Protein AF-A0A2A2JZB9-F1 (afdb_monomer_lite)

Organism: NCBI:txid2018661

Structure (mmCIF, N/CA/C/O backbone):
data_AF-A0A2A2JZB9-F1
#
_entry.id   AF-A0A2A2JZB9-F1
#
loop_
_atom_site.group_PDB
_atom_site.id
_atom_site.type_symbol
_atom_site.label_atom_id
_atom_site.label_alt_id
_atom_site.label_comp_id
_atom_site.label_asym_id
_atom_site.label_entity_id
_atom_site.label_seq_id
_atom_site.pdbx_PDB_ins_code
_atom_site.Cartn_x
_atom_site.Cartn_y
_atom_site.Cartn_z
_atom_site.occupancy
_atom_site.B_iso_or_equiv
_atom_site.auth_seq_id
_atom_site.auth_comp_id
_atom_site.auth_asym_id
_atom_site.auth_atom_id
_atom_site.pdbx_PDB_model_num
ATOM 1 N N . MET A 1 1 ? 10.012 -39.476 27.360 1.00 39.47 1 MET A N 1
ATOM 2 C CA . MET A 1 1 ? 9.800 -38.204 26.651 1.00 39.47 1 MET A CA 1
ATOM 3 C C . MET A 1 1 ? 10.789 -37.244 27.255 1.00 39.47 1 MET A C 1
ATOM 5 O O . MET A 1 1 ? 10.666 -36.964 28.441 1.00 39.47 1 MET A O 1
ATOM 9 N N . ASP A 1 2 ? 11.822 -36.880 26.501 1.00 41.00 2 ASP A N 1
ATOM 10 C CA . ASP A 1 2 ? 12.698 -35.785 26.913 1.00 41.00 2 ASP A CA 1
ATOM 11 C C . ASP A 1 2 ? 11.865 -34.501 27.029 1.00 41.00 2 ASP A C 1
ATOM 13 O O . ASP A 1 2 ? 10.917 -34.332 26.254 1.00 41.00 2 ASP A O 1
ATOM 17 N N . PRO A 1 3 ? 12.160 -33.625 28.003 1.00 42.62 3 PRO A N 1
ATOM 18 C CA . PRO A 1 3 ? 11.494 -32.336 28.102 1.00 42.62 3 PRO A CA 1
ATOM 19 C C . PRO A 1 3 ? 11.719 -31.564 26.799 1.00 42.62 3 PRO A C 1
ATOM 21 O O . PRO A 1 3 ? 12.846 -31.495 26.311 1.00 42.62 3 PRO A O 1
ATOM 24 N N . GLU A 1 4 ? 10.641 -31.016 26.233 1.00 49.38 4 GLU A N 1
ATOM 25 C CA . GLU A 1 4 ? 10.678 -30.175 25.036 1.00 49.38 4 GLU A CA 1
ATOM 26 C C . GLU A 1 4 ? 11.753 -29.096 25.206 1.00 49.38 4 GLU A C 1
ATOM 28 O O . GLU A 1 4 ? 11.645 -28.196 26.041 1.00 49.38 4 GLU A O 1
ATOM 33 N N . THR A 1 5 ? 12.845 -29.223 24.456 1.00 45.53 5 THR A N 1
ATOM 34 C CA . THR A 1 5 ? 13.972 -28.302 24.530 1.00 45.53 5 THR A CA 1
ATOM 35 C C . THR A 1 5 ? 13.546 -26.973 23.916 1.00 45.53 5 THR A C 1
ATOM 37 O O . THR A 1 5 ? 13.514 -26.813 22.697 1.00 45.53 5 THR A O 1
ATOM 40 N N . VAL A 1 6 ? 13.199 -26.000 24.757 1.00 44.56 6 VAL A N 1
ATOM 41 C CA . VAL A 1 6 ? 12.887 -24.638 24.310 1.00 44.56 6 VAL A CA 1
ATOM 42 C C . VAL A 1 6 ? 14.199 -23.927 23.983 1.00 44.56 6 VAL A C 1
ATOM 44 O O . VAL A 1 6 ? 14.944 -23.521 24.873 1.00 44.56 6 VAL A O 1
ATOM 47 N N . ASN A 1 7 ? 14.497 -23.794 22.692 1.00 45.84 7 ASN A N 1
ATOM 48 C CA . ASN A 1 7 ? 15.695 -23.115 22.207 1.00 45.84 7 ASN A CA 1
ATOM 49 C C . ASN A 1 7 ? 15.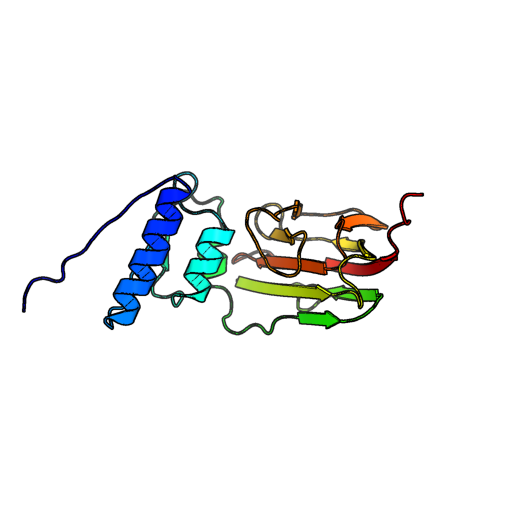355 -21.646 21.909 1.00 45.84 7 ASN A C 1
ATOM 51 O O . ASN A 1 7 ? 14.676 -21.348 20.928 1.00 45.84 7 ASN A O 1
ATOM 55 N N . MET A 1 8 ? 15.786 -20.728 22.776 1.00 42.00 8 MET A N 1
ATOM 56 C CA . MET A 1 8 ? 15.546 -19.291 22.609 1.00 42.00 8 MET A CA 1
ATOM 57 C C . MET A 1 8 ? 16.756 -18.627 21.949 1.00 42.00 8 MET A C 1
ATOM 59 O O . MET A 1 8 ? 17.847 -18.620 22.514 1.00 42.00 8 MET A O 1
ATOM 63 N N . GLN A 1 9 ? 16.558 -18.038 20.770 1.00 52.09 9 GLN A N 1
ATOM 64 C CA . GLN A 1 9 ? 17.542 -17.173 20.118 1.00 52.09 9 GLN A CA 1
ATOM 65 C C . GLN A 1 9 ? 16.983 -15.751 20.049 1.00 52.09 9 GLN A C 1
ATOM 67 O O . GLN A 1 9 ? 15.883 -15.545 19.542 1.00 52.09 9 GLN A O 1
ATOM 72 N N . SER A 1 10 ? 17.733 -14.767 20.545 1.00 48.38 10 SER A N 1
ATOM 73 C CA . SER A 1 10 ? 17.433 -13.344 20.359 1.00 48.38 10 SER A CA 1
ATOM 74 C C . SER A 1 10 ?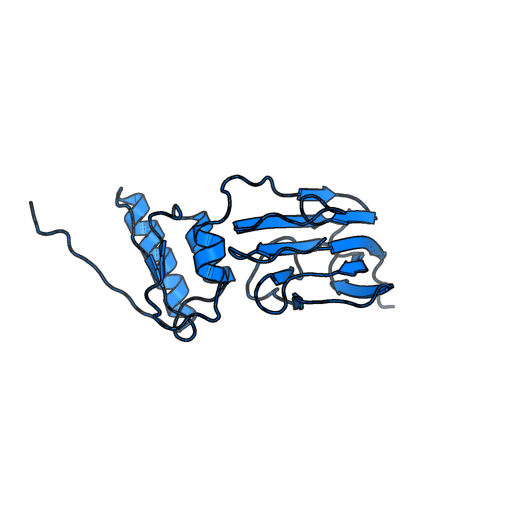 18.522 -12.701 19.510 1.00 48.38 10 SER A C 1
ATOM 76 O O . SER A 1 10 ? 19.696 -13.067 19.593 1.00 48.38 10 SER A O 1
ATOM 78 N N . THR A 1 11 ? 18.146 -11.761 18.645 1.00 54.84 11 THR A N 1
ATOM 79 C CA . THR A 1 11 ? 19.121 -11.049 17.822 1.00 54.84 11 THR A CA 1
ATOM 80 C C . THR A 1 11 ? 18.575 -9.746 17.262 1.00 54.84 11 THR A C 1
ATOM 82 O O . THR A 1 11 ? 17.392 -9.630 16.959 1.00 54.84 11 THR A O 1
ATOM 85 N N . THR A 1 12 ? 19.470 -8.774 17.118 1.00 47.78 12 THR A N 1
ATOM 86 C CA . THR A 1 12 ? 19.206 -7.417 16.623 1.00 47.78 12 THR A CA 1
ATOM 87 C C . THR A 1 12 ? 19.997 -7.103 15.348 1.00 47.78 12 THR A C 1
ATOM 89 O O . THR A 1 12 ? 20.118 -5.948 14.953 1.00 47.78 12 THR A O 1
ATOM 92 N N . THR A 1 13 ? 20.585 -8.121 14.703 1.00 55.25 13 THR A N 1
ATOM 93 C CA . THR A 1 13 ? 21.480 -7.959 13.540 1.00 55.25 13 THR A CA 1
ATOM 94 C C . THR A 1 13 ? 20.945 -8.685 12.304 1.00 55.25 13 THR A C 1
ATOM 96 O O . THR A 1 13 ? 20.264 -9.701 12.431 1.00 55.25 13 THR A O 1
ATOM 99 N N . VAL A 1 14 ? 21.309 -8.222 11.098 1.00 51.94 14 VAL A N 1
ATOM 100 C CA . VAL A 1 14 ? 20.956 -8.870 9.811 1.00 51.94 14 VAL A CA 1
ATOM 101 C C . VAL A 1 14 ? 21.377 -10.348 9.782 1.00 51.94 14 VAL A C 1
ATOM 103 O O . VAL A 1 14 ? 20.601 -11.213 9.383 1.00 51.94 14 VAL A O 1
ATOM 106 N N . ASN A 1 15 ? 22.576 -10.659 10.289 1.00 57.56 15 ASN A N 1
ATOM 107 C CA . ASN A 1 15 ? 23.058 -12.041 10.423 1.00 57.56 15 ASN A CA 1
ATOM 108 C C . ASN A 1 15 ? 22.178 -12.868 11.367 1.00 57.56 15 ASN A C 1
ATOM 110 O O . ASN A 1 15 ? 21.943 -14.052 11.144 1.00 57.56 15 ASN A O 1
ATOM 114 N N . GLY A 1 16 ? 21.658 -12.231 12.407 1.00 60.75 16 GLY A N 1
ATOM 115 C CA . GLY A 1 16 ? 20.718 -12.833 13.325 1.00 60.75 16 GLY A CA 1
ATOM 116 C C . GLY A 1 16 ? 19.375 -13.195 12.716 1.00 60.75 16 GLY A C 1
ATOM 117 O O . GLY A 1 16 ? 18.891 -14.299 12.947 1.00 60.75 16 GLY A O 1
ATOM 118 N N . TYR A 1 17 ? 18.786 -12.295 11.931 1.00 63.03 17 TYR A N 1
ATOM 119 C CA . TYR A 1 17 ? 17.535 -12.577 11.231 1.00 63.03 17 TYR A CA 1
ATOM 120 C C . TYR A 1 17 ? 17.673 -13.790 10.300 1.00 63.03 17 TYR A C 1
ATOM 122 O O . TYR A 1 17 ? 16.854 -14.706 10.356 1.00 63.03 17 TYR A O 1
ATOM 130 N N . ASN A 1 18 ? 18.749 -13.846 9.509 1.00 62.84 18 ASN A N 1
ATOM 131 C CA . ASN A 1 18 ? 19.006 -14.979 8.617 1.00 62.84 18 ASN A CA 1
ATOM 132 C C . ASN A 1 18 ? 19.180 -16.295 9.395 1.00 62.84 18 ASN A C 1
ATOM 134 O O . ASN A 1 18 ? 18.655 -17.331 8.988 1.00 62.84 18 ASN A O 1
ATOM 138 N N . ASN A 1 19 ? 19.857 -16.260 10.546 1.00 66.75 19 ASN A N 1
ATOM 139 C CA . ASN A 1 19 ? 19.994 -17.424 11.425 1.00 66.75 19 ASN A CA 1
ATOM 140 C C . ASN A 1 19 ? 18.652 -17.866 12.029 1.00 66.75 19 ASN A C 1
ATOM 142 O O . ASN A 1 19 ? 18.380 -19.067 12.094 1.00 66.75 19 ASN A O 1
ATOM 146 N N . LEU A 1 20 ? 17.796 -16.916 12.420 1.00 70.38 20 LEU A N 1
ATOM 147 C CA . LEU A 1 20 ? 16.448 -17.196 12.914 1.00 70.38 20 LEU A CA 1
ATOM 148 C C . LEU A 1 20 ? 15.588 -17.841 11.821 1.00 70.38 20 LEU A C 1
ATOM 150 O O . LEU A 1 20 ? 14.989 -18.887 12.058 1.00 70.38 20 LEU A O 1
ATOM 154 N N . LEU A 1 21 ? 15.561 -17.264 10.617 1.00 69.38 21 LEU A N 1
ATOM 155 C CA . LEU A 1 21 ? 14.782 -17.791 9.497 1.00 69.38 21 LEU A CA 1
ATOM 156 C C . LEU A 1 21 ? 15.246 -19.199 9.093 1.00 69.38 21 LEU A C 1
ATOM 158 O O . LEU A 1 21 ? 14.422 -20.094 8.904 1.00 69.38 21 LEU A O 1
ATOM 162 N N . ASN A 1 22 ? 16.560 -19.427 9.032 1.00 69.25 22 ASN A N 1
ATOM 163 C CA . ASN A 1 22 ? 17.122 -20.752 8.772 1.00 69.25 22 ASN A CA 1
ATOM 164 C C . ASN A 1 22 ? 16.732 -21.762 9.861 1.00 69.25 22 ASN A C 1
ATOM 166 O O . ASN A 1 22 ? 16.342 -22.883 9.539 1.00 69.25 22 ASN A O 1
ATOM 170 N N . SER A 1 23 ? 16.766 -21.354 11.133 1.00 71.12 23 SER A N 1
ATOM 171 C CA . SER A 1 23 ? 16.359 -22.202 12.261 1.00 71.12 23 SER A CA 1
ATOM 172 C C . SER A 1 23 ? 14.868 -22.549 12.207 1.00 71.12 23 SER A C 1
ATOM 174 O O . SER A 1 23 ? 14.504 -23.709 12.383 1.00 71.12 23 SER A O 1
ATOM 176 N N . ILE A 1 24 ? 14.004 -21.576 11.891 1.00 72.75 24 ILE A N 1
ATOM 177 C CA . ILE A 1 24 ? 12.564 -21.795 11.677 1.00 72.75 24 ILE A CA 1
ATOM 178 C C . ILE A 1 24 ? 12.352 -22.838 10.574 1.00 72.75 24 ILE A C 1
ATOM 180 O O . ILE A 1 24 ? 11.628 -23.812 10.775 1.00 72.75 24 ILE A O 1
ATOM 184 N N . ASN A 1 25 ? 13.014 -22.671 9.428 1.00 76.00 25 ASN A N 1
ATOM 185 C CA . ASN A 1 25 ? 12.876 -23.583 8.294 1.00 76.00 25 ASN A CA 1
ATOM 186 C C . ASN A 1 25 ? 13.379 -24.999 8.612 1.00 76.00 25 ASN A C 1
ATOM 188 O O . ASN A 1 25 ? 12.727 -25.978 8.247 1.00 76.00 25 ASN A O 1
ATOM 192 N N . GLN A 1 26 ? 14.497 -25.123 9.330 1.00 75.50 26 GLN A N 1
ATOM 193 C CA . GLN A 1 26 ? 15.050 -26.414 9.739 1.00 75.50 26 GLN A CA 1
ATOM 194 C C . GLN A 1 26 ? 14.158 -27.137 10.759 1.00 75.50 26 GLN A C 1
ATOM 196 O O . GLN A 1 26 ? 13.960 -28.344 10.662 1.00 75.50 26 GLN A O 1
ATOM 201 N N . LEU A 1 27 ? 13.583 -26.416 11.722 1.00 74.62 27 LEU A N 1
ATOM 202 C CA . LEU A 1 27 ? 12.649 -27.000 12.686 1.00 74.62 27 LEU A CA 1
ATOM 203 C C . LEU A 1 27 ? 11.369 -27.486 11.994 1.00 74.62 27 LEU A C 1
ATOM 205 O O . LEU A 1 27 ? 10.901 -28.593 12.261 1.00 74.62 27 LEU A O 1
ATOM 209 N N . ARG A 1 28 ? 10.842 -26.708 11.042 1.00 79.50 28 ARG A N 1
ATOM 210 C CA . ARG A 1 28 ? 9.675 -27.113 10.246 1.00 79.50 28 ARG A CA 1
ATOM 211 C C . ARG A 1 28 ? 9.943 -28.347 9.393 1.00 79.50 28 ARG A C 1
ATOM 213 O O . ARG A 1 28 ? 9.076 -29.213 9.312 1.00 79.50 28 ARG A O 1
ATOM 220 N N . SER A 1 29 ? 11.124 -28.458 8.781 1.00 77.25 29 SER A N 1
ATOM 221 C CA . SER A 1 29 ? 11.475 -29.640 7.979 1.00 77.25 29 SER A CA 1
ATOM 222 C C . SER A 1 29 ? 11.585 -30.919 8.817 1.00 77.25 29 SER A C 1
ATOM 224 O O . SER A 1 29 ? 11.459 -32.015 8.276 1.00 77.25 29 SER A O 1
ATOM 226 N N . GLN A 1 30 ? 11.743 -30.785 10.136 1.00 79.44 30 GLN A N 1
ATOM 227 C CA . GLN A 1 30 ? 11.722 -31.886 11.100 1.00 79.44 30 GLN A CA 1
ATOM 228 C C . GLN A 1 30 ? 10.349 -32.110 11.761 1.00 79.44 30 GLN A C 1
ATOM 230 O O . GLN A 1 30 ? 10.228 -32.954 12.644 1.00 79.44 30 GLN A O 1
ATOM 235 N N . GLY A 1 31 ? 9.305 -31.393 11.333 1.00 76.81 31 GLY A N 1
ATOM 236 C CA . GLY A 1 31 ? 7.936 -31.568 11.828 1.00 76.81 31 GLY A CA 1
ATOM 237 C C . GLY A 1 31 ? 7.595 -30.780 13.096 1.00 76.81 31 GLY A C 1
ATOM 238 O O . GLY A 1 31 ? 6.499 -30.944 13.628 1.00 76.81 31 GLY A O 1
ATOM 239 N N . PHE A 1 32 ? 8.487 -29.908 13.573 1.00 75.69 32 PHE A N 1
ATOM 240 C CA . PHE A 1 32 ? 8.180 -29.003 14.680 1.00 75.69 32 PHE A CA 1
ATOM 241 C C . PHE A 1 32 ? 7.357 -27.800 14.205 1.00 75.69 32 PHE A C 1
ATOM 243 O O . PHE A 1 32 ? 7.423 -27.396 13.042 1.00 75.69 32 PHE A O 1
ATOM 250 N N . ILE A 1 33 ? 6.611 -27.193 15.133 1.00 75.44 33 ILE A N 1
ATOM 251 C CA . ILE A 1 33 ? 5.870 -25.944 14.919 1.00 75.44 33 ILE A CA 1
ATOM 252 C C . ILE A 1 33 ? 6.585 -24.834 15.708 1.00 75.44 33 ILE A C 1
ATOM 254 O O . ILE A 1 33 ? 6.393 -24.739 16.921 1.00 75.44 33 ILE A O 1
ATOM 258 N N . PRO A 1 34 ? 7.439 -24.015 15.066 1.00 73.25 34 PRO A N 1
ATOM 259 C CA . PRO A 1 34 ? 8.208 -22.990 15.767 1.00 73.25 34 PRO A CA 1
ATOM 260 C C . PRO A 1 34 ? 7.310 -21.886 16.326 1.00 73.25 34 PRO A C 1
ATOM 262 O O . PRO A 1 34 ? 6.423 -21.410 15.624 1.00 73.25 34 PRO A O 1
ATOM 265 N N . LEU A 1 35 ? 7.584 -21.451 17.556 1.00 69.25 35 LEU A N 1
ATOM 266 C CA . LEU A 1 35 ? 6.987 -20.273 18.184 1.00 69.25 35 LEU A CA 1
ATOM 267 C C . LEU A 1 35 ? 7.963 -19.096 18.073 1.00 69.25 35 LEU A C 1
ATOM 269 O O . LEU A 1 35 ? 9.091 -19.192 18.555 1.00 69.25 35 LEU A O 1
ATOM 273 N N . VAL A 1 36 ? 7.539 -17.985 17.473 1.00 72.44 36 VAL A N 1
ATOM 274 C CA . VAL A 1 36 ? 8.341 -16.758 17.383 1.00 72.44 36 VAL A CA 1
ATOM 275 C C . VAL A 1 36 ? 7.770 -15.705 18.319 1.00 72.44 36 VAL A C 1
ATOM 277 O O . VAL A 1 36 ? 6.603 -15.335 18.217 1.00 72.44 36 VAL A O 1
ATOM 280 N N . ILE A 1 37 ? 8.612 -15.197 19.214 1.00 65.88 37 ILE A N 1
ATOM 281 C CA . ILE A 1 37 ? 8.290 -14.071 20.088 1.00 65.88 37 ILE A CA 1
ATOM 282 C C . ILE A 1 37 ? 9.166 -12.896 19.664 1.00 65.88 37 ILE A C 1
ATOM 284 O O . ILE A 1 37 ? 10.391 -13.001 19.683 1.00 65.88 37 ILE A O 1
ATOM 288 N N . ALA A 1 38 ? 8.543 -11.792 19.263 1.00 66.75 38 ALA A N 1
ATOM 289 C CA . ALA A 1 38 ? 9.234 -10.594 18.801 1.00 66.75 38 ALA A CA 1
ATOM 290 C C . ALA A 1 38 ? 8.872 -9.387 19.675 1.00 66.75 38 ALA A C 1
ATOM 292 O O . ALA A 1 38 ? 7.767 -9.304 20.207 1.00 66.75 38 ALA A O 1
ATOM 293 N N . CYS A 1 39 ? 9.798 -8.437 19.819 1.00 59.31 39 CYS A N 1
ATOM 294 C CA . CYS A 1 39 ? 9.521 -7.150 20.454 1.00 59.31 39 CYS A CA 1
ATOM 295 C C . CYS A 1 39 ? 10.220 -6.016 19.689 1.00 59.31 39 CYS A C 1
ATOM 297 O O . CYS A 1 39 ? 11.386 -6.149 19.333 1.00 59.31 39 CYS A O 1
ATOM 299 N N . TYR A 1 40 ? 9.515 -4.917 19.414 1.00 54.00 40 TYR A N 1
ATOM 300 C CA . TYR A 1 40 ? 10.048 -3.687 18.808 1.00 54.00 40 TYR A CA 1
ATOM 301 C C . TYR A 1 40 ? 10.353 -2.654 19.914 1.00 54.00 40 TYR A C 1
ATOM 303 O O . TYR A 1 40 ? 9.655 -2.664 20.928 1.00 54.00 40 TYR A O 1
ATOM 311 N N . PRO A 1 41 ? 11.340 -1.737 19.777 1.00 48.28 41 PRO A N 1
ATOM 312 C CA . PRO A 1 41 ? 12.256 -1.492 18.648 1.00 48.28 41 PRO A CA 1
ATOM 313 C C . PRO A 1 41 ? 13.515 -2.362 18.633 1.00 48.28 41 PRO A C 1
ATOM 315 O O . PRO A 1 41 ? 14.357 -2.213 17.755 1.00 48.28 41 PRO A O 1
ATOM 318 N N . THR A 1 42 ? 13.680 -3.257 19.601 1.00 53.69 42 THR A N 1
ATOM 319 C CA . THR A 1 42 ? 14.913 -4.033 19.787 1.00 53.69 42 THR A CA 1
ATOM 320 C C . THR A 1 42 ? 14.886 -5.404 19.102 1.00 53.69 42 THR A C 1
ATOM 322 O O . THR A 1 42 ? 15.667 -6.273 19.474 1.00 53.69 42 THR A O 1
ATOM 325 N N . GLY A 1 43 ? 14.008 -5.620 18.119 1.00 63.72 43 GLY A N 1
ATOM 326 C CA . GLY A 1 43 ? 13.785 -6.920 17.473 1.00 63.72 43 GLY A CA 1
ATOM 327 C C . GLY A 1 43 ? 13.613 -6.834 15.956 1.00 63.72 43 GLY A C 1
ATOM 328 O O . GLY A 1 43 ? 14.319 -6.086 15.289 1.00 63.72 43 GLY A O 1
ATOM 329 N N . LEU A 1 44 ? 12.713 -7.654 15.408 1.00 62.72 44 LEU A N 1
ATOM 330 C CA . LEU A 1 44 ? 12.531 -7.857 13.964 1.00 62.72 44 LEU A CA 1
ATOM 331 C C . LEU A 1 44 ? 11.862 -6.651 13.280 1.00 62.72 44 LEU A C 1
ATOM 333 O O . LEU A 1 44 ? 10.935 -6.064 13.838 1.00 62.72 44 LEU A O 1
ATOM 337 N N . THR A 1 45 ? 12.302 -6.314 12.063 1.00 61.59 45 THR A N 1
ATOM 338 C CA . THR A 1 45 ? 11.681 -5.268 11.223 1.00 61.59 45 THR A CA 1
ATOM 339 C C . THR A 1 45 ? 10.328 -5.716 10.650 1.00 61.59 45 THR A C 1
ATOM 341 O O . THR A 1 45 ? 9.999 -6.907 10.633 1.00 61.59 45 THR A O 1
ATOM 344 N N . ASP A 1 46 ? 9.546 -4.775 10.108 1.00 56.72 46 ASP A N 1
ATOM 345 C CA . ASP A 1 46 ? 8.232 -5.047 9.505 1.00 56.72 46 ASP A CA 1
ATOM 346 C C . ASP A 1 46 ? 8.284 -6.073 8.360 1.00 56.72 46 ASP A C 1
ATOM 348 O O . ASP A 1 46 ? 7.381 -6.899 8.197 1.00 56.72 46 ASP A O 1
ATOM 352 N N . VAL A 1 47 ? 9.322 -6.051 7.526 1.00 56.53 47 VAL A N 1
ATOM 353 C CA . VAL A 1 47 ? 9.473 -7.004 6.412 1.00 56.53 47 VAL A CA 1
ATOM 354 C C . VAL A 1 47 ? 9.999 -8.343 6.916 1.00 56.53 47 VAL A C 1
ATOM 356 O O . VAL A 1 47 ? 9.464 -9.376 6.517 1.00 56.53 47 VAL A O 1
ATOM 359 N N . GLN A 1 48 ? 10.946 -8.346 7.860 1.00 66.88 48 GLN A N 1
ATOM 360 C CA . GLN A 1 48 ? 11.420 -9.566 8.520 1.00 66.88 48 GLN A CA 1
ATOM 361 C C . GLN A 1 48 ? 10.265 -10.335 9.164 1.00 66.88 48 GLN A C 1
ATOM 363 O O . GLN A 1 48 ? 10.132 -11.547 8.974 1.00 66.88 48 GLN A O 1
ATOM 368 N N . MET A 1 49 ? 9.367 -9.620 9.844 1.00 66.25 49 MET A N 1
ATOM 369 C CA . MET A 1 49 ? 8.123 -10.192 10.349 1.00 66.25 49 MET A CA 1
ATOM 370 C C . MET A 1 49 ? 7.171 -10.625 9.234 1.00 66.25 49 MET A C 1
ATOM 372 O O . MET A 1 49 ? 6.390 -11.547 9.427 1.00 66.25 49 MET A O 1
ATOM 376 N N . GLY A 1 50 ? 7.232 -10.013 8.052 1.00 58.69 50 GLY A N 1
ATOM 377 C CA . GLY A 1 50 ? 6.435 -10.415 6.884 1.00 58.69 50 GLY A CA 1
ATOM 378 C C . GLY A 1 50 ? 6.844 -11.763 6.346 1.00 58.69 50 GLY A C 1
ATOM 379 O O . GLY A 1 50 ? 5.999 -12.635 6.184 1.00 58.69 50 GLY A O 1
ATOM 380 N N . HIS A 1 51 ? 8.142 -11.969 6.168 1.00 63.19 51 HIS A N 1
ATOM 381 C CA . HIS A 1 51 ? 8.681 -13.264 5.769 1.00 63.19 51 HIS A CA 1
ATOM 382 C C . HIS A 1 51 ? 8.393 -14.355 6.809 1.00 63.19 51 HIS A C 1
ATOM 384 O O . HIS A 1 51 ? 8.049 -15.482 6.451 1.00 63.19 51 HIS A O 1
ATOM 390 N N . ILE A 1 52 ? 8.468 -14.027 8.104 1.00 66.75 52 ILE A N 1
ATOM 391 C CA . ILE A 1 52 ? 8.110 -14.975 9.167 1.00 66.75 52 ILE A CA 1
ATOM 392 C C . ILE A 1 52 ? 6.621 -15.325 9.103 1.00 66.75 52 ILE A C 1
ATOM 394 O O . ILE A 1 52 ? 6.293 -16.503 9.161 1.00 66.75 52 ILE A O 1
ATOM 398 N N . MET A 1 53 ? 5.731 -14.352 8.899 1.00 62.16 53 MET A N 1
ATOM 399 C CA . MET A 1 53 ? 4.280 -14.578 8.784 1.00 62.16 53 MET A CA 1
ATOM 400 C C . MET A 1 53 ? 3.858 -15.267 7.471 1.00 62.16 53 MET A C 1
ATOM 402 O O . MET A 1 53 ? 2.790 -15.863 7.411 1.00 62.16 53 MET A O 1
ATOM 406 N N . GLN A 1 54 ? 4.686 -15.238 6.421 1.00 61.88 54 GLN A N 1
ATOM 407 C CA . GLN A 1 54 ? 4.508 -16.092 5.234 1.00 61.88 54 GLN A CA 1
ATOM 408 C C . GLN A 1 54 ? 4.901 -17.552 5.508 1.00 61.88 54 GLN A C 1
ATOM 410 O O . GLN A 1 54 ? 4.448 -18.472 4.827 1.00 61.88 54 GLN A O 1
ATOM 415 N N . THR A 1 55 ? 5.764 -17.769 6.501 1.00 62.25 55 THR A N 1
ATOM 416 C CA . THR A 1 55 ? 6.330 -19.080 6.832 1.00 62.25 55 THR A CA 1
ATOM 417 C C . THR A 1 55 ? 5.559 -19.763 7.962 1.00 62.25 55 THR A C 1
ATOM 419 O O . THR A 1 55 ? 5.369 -20.978 7.940 1.00 62.25 55 THR A O 1
ATOM 422 N N . LEU A 1 56 ? 5.113 -18.999 8.955 1.00 65.12 56 LEU A N 1
ATOM 423 C CA . LEU A 1 56 ? 4.416 -19.465 10.145 1.00 65.12 56 LEU A CA 1
ATOM 424 C C . LEU A 1 56 ? 2.993 -18.927 10.169 1.00 65.12 56 LEU A C 1
ATOM 426 O O . LEU A 1 56 ? 2.730 -17.794 9.778 1.00 65.12 56 LEU A O 1
ATOM 430 N N . THR A 1 57 ? 2.075 -19.730 10.695 1.00 65.25 57 THR A N 1
ATOM 431 C CA . THR A 1 57 ? 0.733 -19.250 11.004 1.00 65.25 57 THR A CA 1
ATOM 432 C C . THR A 1 57 ? 0.788 -18.234 12.136 1.00 65.25 57 THR A C 1
ATOM 434 O O . THR A 1 57 ? 1.560 -18.369 13.083 1.00 65.25 57 THR A O 1
ATOM 437 N N . GLN A 1 58 ? -0.097 -17.246 12.068 1.00 58.50 58 GLN A N 1
ATOM 438 C CA . GLN A 1 58 ? -0.277 -16.205 13.075 1.00 58.50 58 GLN A CA 1
ATOM 439 C C . GLN A 1 58 ? -0.302 -16.721 14.525 1.00 58.50 58 GLN A C 1
ATOM 441 O O . GLN A 1 58 ? 0.254 -16.086 15.414 1.00 58.50 58 GLN A O 1
ATOM 446 N N . SER A 1 59 ? -0.936 -17.872 14.775 1.00 63.12 59 SER A N 1
ATOM 447 C CA . SER A 1 59 ? -1.027 -18.501 16.103 1.00 63.12 59 SER A CA 1
ATOM 448 C C . SER A 1 59 ? 0.324 -18.884 16.707 1.00 63.12 59 SER A C 1
ATOM 450 O O . SER A 1 59 ? 0.382 -19.300 17.859 1.00 63.12 59 SER A O 1
ATOM 452 N N . ASN A 1 60 ? 1.394 -18.797 15.923 1.00 67.06 60 ASN A N 1
ATOM 453 C CA . ASN A 1 60 ? 2.751 -19.152 16.298 1.00 67.06 60 ASN A CA 1
ATOM 454 C C . ASN A 1 60 ? 3.681 -17.936 16.340 1.00 67.06 60 ASN A C 1
ATOM 456 O O . ASN A 1 60 ? 4.894 -18.101 16.448 1.00 67.06 60 ASN A O 1
ATOM 460 N N . VAL A 1 61 ? 3.123 -16.725 16.283 1.00 67.12 61 VAL A N 1
ATOM 461 C CA . VAL A 1 61 ? 3.863 -15.467 16.362 1.00 67.12 61 VAL A CA 1
ATOM 462 C C . VAL A 1 61 ? 3.229 -14.576 17.430 1.00 67.12 61 VAL A C 1
ATOM 464 O O . VAL A 1 61 ? 2.035 -14.298 17.379 1.00 67.12 61 VAL A O 1
ATOM 467 N N . PHE A 1 62 ? 4.022 -14.123 18.402 1.00 64.44 62 PHE A N 1
ATOM 468 C CA . PHE A 1 62 ? 3.552 -13.335 19.546 1.00 64.44 62 PHE A CA 1
ATOM 469 C C . PHE A 1 62 ? 4.414 -12.090 19.778 1.00 64.44 62 PHE A C 1
ATOM 471 O O . PHE A 1 62 ? 5.616 -12.088 19.510 1.00 64.44 62 PHE A O 1
ATOM 478 N N . SER A 1 63 ? 3.789 -11.046 20.329 1.00 61.97 63 SER A N 1
ATOM 479 C CA . SER A 1 63 ? 4.464 -9.852 20.852 1.00 61.97 63 SER A CA 1
ATOM 480 C C . SER A 1 63 ? 4.462 -9.872 22.379 1.00 61.97 63 SER A C 1
ATOM 482 O O . SER A 1 63 ? 3.440 -10.213 22.975 1.00 61.97 63 SER A O 1
ATOM 484 N N . THR A 1 64 ? 5.572 -9.493 23.019 1.00 59.16 64 THR A N 1
ATOM 485 C CA . THR A 1 64 ? 5.672 -9.377 24.492 1.00 59.16 64 THR A CA 1
ATOM 486 C C . THR A 1 64 ? 5.923 -7.951 24.990 1.00 59.16 64 THR A C 1
ATOM 488 O O . THR A 1 64 ? 6.260 -7.778 26.161 1.00 59.16 64 THR A O 1
ATOM 491 N N . CYS A 1 65 ? 5.805 -6.917 24.150 1.00 57.47 65 CYS A N 1
ATOM 492 C CA . CYS A 1 65 ? 6.064 -5.540 24.586 1.00 57.47 65 CYS A CA 1
ATOM 493 C C . CYS A 1 65 ? 4.853 -4.955 25.362 1.00 57.47 65 CYS A C 1
ATOM 495 O O . CYS A 1 65 ? 3.740 -4.982 24.843 1.00 57.47 65 CYS A O 1
ATOM 497 N N . PRO A 1 66 ? 5.037 -4.406 26.583 1.00 44.47 66 PRO A N 1
ATOM 498 C CA . PRO A 1 66 ? 3.939 -3.911 27.428 1.00 44.47 66 PRO A CA 1
ATOM 499 C C . PRO A 1 66 ? 3.513 -2.450 27.175 1.00 44.47 66 PRO A C 1
ATOM 501 O O . PRO A 1 66 ? 2.556 -1.985 27.790 1.00 44.47 66 PRO A O 1
ATOM 504 N N . SER A 1 67 ? 4.195 -1.713 26.293 1.00 49.91 67 SER A N 1
ATOM 505 C CA . SER A 1 67 ? 3.860 -0.331 25.923 1.00 49.91 67 SER A CA 1
ATOM 506 C C . SER A 1 67 ? 3.815 -0.195 24.402 1.00 49.91 67 SER A C 1
ATOM 508 O O . SER A 1 67 ? 4.832 0.109 23.779 1.00 49.91 67 SER A O 1
ATOM 510 N N . ASP A 1 68 ? 2.659 -0.446 23.800 1.00 44.66 68 ASP A N 1
ATOM 511 C CA . ASP A 1 68 ? 2.477 -0.315 22.354 1.00 44.66 68 ASP A CA 1
ATOM 512 C C . ASP A 1 68 ? 1.863 1.049 22.009 1.00 44.66 68 ASP A C 1
ATOM 514 O O . ASP A 1 68 ? 0.692 1.290 22.292 1.00 44.66 68 ASP A O 1
ATOM 518 N N . PRO A 1 69 ? 2.598 1.925 21.310 1.00 39.56 69 PRO A N 1
ATOM 519 C CA . PRO A 1 69 ? 2.043 2.726 20.234 1.00 39.56 69 PRO A CA 1
ATOM 520 C C . PRO A 1 69 ? 2.177 1.995 18.886 1.00 39.56 69 PRO A C 1
ATOM 522 O O . PRO A 1 69 ? 2.250 2.634 17.843 1.00 39.56 69 PRO A O 1
ATOM 525 N N . ILE A 1 70 ? 2.279 0.660 18.882 1.00 45.84 70 ILE A N 1
ATOM 526 C CA . ILE A 1 70 ? 2.623 -0.102 17.688 1.00 45.84 70 ILE A CA 1
ATOM 527 C C . ILE A 1 70 ? 1.591 -1.192 17.417 1.00 45.84 70 ILE A C 1
ATOM 529 O O . ILE A 1 70 ? 1.699 -2.363 17.768 1.00 45.84 70 ILE A O 1
ATOM 533 N N . SER A 1 71 ? 0.572 -0.752 16.691 1.00 51.09 71 SER A N 1
ATOM 534 C CA . SER A 1 71 ? -0.476 -1.571 16.113 1.00 51.09 71 SER A CA 1
ATOM 535 C C . SER A 1 71 ? 0.020 -2.552 15.048 1.00 51.09 71 SER A C 1
ATOM 537 O O . SER A 1 71 ? -0.757 -3.421 14.689 1.00 51.09 71 SER A O 1
ATOM 539 N N . TRP A 1 72 ? 1.257 -2.497 14.526 1.00 49.62 72 TRP A N 1
ATOM 540 C CA . TRP A 1 72 ? 1.597 -3.248 13.303 1.00 49.62 72 TRP A CA 1
ATOM 541 C C . TRP A 1 72 ? 1.726 -4.763 13.493 1.00 49.62 72 TRP A C 1
ATOM 543 O O . TRP A 1 72 ? 1.259 -5.514 12.637 1.00 49.62 72 TRP A O 1
ATOM 553 N N . LEU A 1 73 ? 2.320 -5.248 14.592 1.00 50.91 73 LEU A N 1
ATOM 554 C CA . LEU A 1 73 ? 2.463 -6.693 14.814 1.00 50.91 73 LEU A CA 1
ATOM 555 C C . LEU A 1 73 ? 1.129 -7.300 15.246 1.00 50.91 73 LEU A C 1
ATOM 557 O O . LEU A 1 73 ? 0.734 -8.336 14.724 1.00 50.91 73 LEU A O 1
ATOM 561 N N . ALA A 1 74 ? 0.395 -6.626 16.133 1.00 51.41 74 ALA A N 1
ATOM 562 C CA . ALA A 1 74 ? -0.956 -7.028 16.509 1.00 51.41 74 ALA A CA 1
ATOM 563 C C . ALA A 1 74 ? -1.930 -6.953 15.321 1.00 51.41 74 ALA A C 1
ATOM 565 O O . ALA A 1 74 ? -2.743 -7.862 15.171 1.00 51.41 74 ALA A O 1
ATOM 566 N N . ALA A 1 75 ? -1.817 -5.934 14.461 1.00 52.06 75 ALA A N 1
ATOM 567 C CA . ALA A 1 75 ? -2.573 -5.813 13.218 1.00 52.06 75 ALA A CA 1
ATOM 568 C C . ALA A 1 75 ? -2.223 -6.929 12.253 1.00 52.06 75 ALA A C 1
ATOM 570 O O . ALA A 1 75 ? -3.124 -7.554 11.728 1.00 52.06 75 ALA A O 1
ATOM 571 N N . ARG A 1 76 ? -0.939 -7.235 12.043 1.00 56.53 76 ARG A N 1
ATOM 572 C CA . ARG A 1 76 ? -0.525 -8.338 11.167 1.00 56.53 76 ARG A CA 1
ATOM 573 C C . ARG A 1 76 ? -0.889 -9.702 11.683 1.00 56.53 76 ARG A C 1
ATOM 575 O O . ARG A 1 76 ? -1.185 -10.575 10.878 1.00 56.53 76 ARG A O 1
ATOM 582 N N . ILE A 1 77 ? -0.812 -9.878 12.997 1.00 58.28 77 ILE A N 1
ATOM 583 C CA . ILE A 1 77 ? -1.318 -11.058 13.658 1.00 58.28 77 ILE A CA 1
ATOM 584 C C . ILE A 1 77 ? -2.807 -11.075 13.332 1.00 58.28 77 ILE A C 1
ATOM 586 O O . ILE A 1 77 ? -3.215 -11.812 12.456 1.00 58.28 77 ILE A O 1
ATOM 590 N N . LYS A 1 78 ? -3.617 -10.198 13.914 1.00 60.81 78 LYS A N 1
ATOM 591 C CA . LYS A 1 78 ? -5.083 -10.247 13.821 1.00 60.81 78 LYS A CA 1
ATOM 592 C C . LYS A 1 78 ? -5.666 -9.963 12.429 1.00 60.81 78 LYS A C 1
ATOM 594 O O . LYS A 1 78 ? -6.880 -10.094 12.277 1.00 60.81 78 LYS A O 1
ATOM 599 N N . ALA A 1 79 ? -4.848 -9.593 11.443 1.00 65.25 79 ALA A N 1
ATOM 600 C CA . ALA A 1 79 ? -5.285 -9.287 10.094 1.00 65.25 79 ALA A CA 1
ATOM 601 C C . ALA A 1 79 ? -6.053 -10.460 9.498 1.00 65.25 79 ALA A C 1
ATOM 603 O O . ALA A 1 79 ? -5.731 -11.629 9.720 1.00 65.25 79 ALA A O 1
ATOM 604 N N . LYS A 1 80 ? -7.077 -10.154 8.701 1.00 65.44 80 LYS A N 1
ATOM 605 C CA . LYS A 1 80 ? -7.822 -11.196 8.000 1.00 65.44 80 LYS A CA 1
ATOM 606 C C . LYS A 1 80 ? -6.876 -11.994 7.092 1.00 65.44 80 LYS A C 1
ATOM 608 O O . LYS A 1 80 ? -6.295 -11.456 6.155 1.00 65.44 80 LYS A O 1
ATOM 613 N N . ASN A 1 81 ? -6.759 -13.295 7.352 1.00 54.22 81 ASN A N 1
ATOM 614 C CA . ASN A 1 81 ? -5.999 -14.210 6.503 1.00 54.22 81 ASN A CA 1
ATOM 615 C C . ASN A 1 81 ? -6.680 -14.392 5.135 1.00 54.22 81 ASN A C 1
ATOM 617 O O . ASN A 1 81 ? -7.904 -14.291 5.016 1.00 54.22 81 ASN A O 1
ATOM 621 N N . ASN A 1 82 ? -5.881 -14.720 4.115 1.00 64.06 82 ASN A N 1
ATOM 622 C CA . ASN A 1 82 ? -6.325 -15.002 2.743 1.00 64.06 82 ASN A CA 1
ATOM 623 C C . ASN A 1 82 ? -7.000 -13.823 2.020 1.00 64.06 82 ASN A C 1
ATOM 625 O O . ASN A 1 82 ? -7.853 -14.040 1.157 1.00 64.06 82 ASN A O 1
ATOM 629 N N . VAL A 1 83 ? -6.634 -12.581 2.350 1.00 75.06 83 VAL A N 1
ATOM 630 C CA . VAL A 1 83 ? -6.980 -11.429 1.509 1.00 75.06 83 VAL A CA 1
ATOM 631 C C . VAL A 1 83 ? -6.263 -11.599 0.163 1.00 75.06 83 VAL A C 1
ATOM 633 O O . VAL A 1 83 ? -5.034 -11.685 0.151 1.00 75.06 83 VAL A O 1
ATOM 636 N N . PRO A 1 84 ? -6.989 -11.699 -0.967 1.00 83.94 84 PRO A N 1
ATOM 637 C CA . PRO A 1 84 ? -6.354 -11.873 -2.262 1.00 83.94 84 PRO A CA 1
ATOM 638 C C . PRO A 1 84 ? -5.460 -10.684 -2.584 1.00 83.94 84 PRO A C 1
ATOM 640 O O . PRO A 1 84 ? -5.858 -9.526 -2.443 1.00 83.94 84 PRO A O 1
ATOM 643 N N . THR A 1 85 ? -4.261 -10.970 -3.066 1.00 86.44 85 THR A N 1
ATOM 644 C CA . THR A 1 85 ? -3.378 -9.952 -3.618 1.00 86.44 85 THR A CA 1
ATOM 645 C C . THR A 1 85 ? -4.027 -9.296 -4.837 1.00 86.44 85 THR A C 1
ATOM 647 O O . THR A 1 85 ? -4.535 -9.981 -5.726 1.00 86.44 85 THR A O 1
ATOM 650 N N . VAL A 1 86 ? -3.971 -7.967 -4.912 1.00 93.50 86 VAL A N 1
ATOM 651 C CA . VAL A 1 86 ? -4.390 -7.223 -6.105 1.00 93.50 86 VAL A CA 1
ATOM 652 C C . VAL A 1 86 ? -3.199 -7.137 -7.053 1.00 93.50 86 VAL A C 1
ATOM 654 O O . VAL A 1 86 ? -2.170 -6.570 -6.699 1.00 93.50 86 VAL A O 1
ATOM 657 N N . VAL A 1 87 ? -3.323 -7.691 -8.259 1.00 94.38 87 VAL A N 1
ATOM 658 C CA . VAL A 1 87 ? -2.259 -7.671 -9.275 1.00 94.38 87 VAL A CA 1
ATOM 659 C C . VAL A 1 87 ? -2.739 -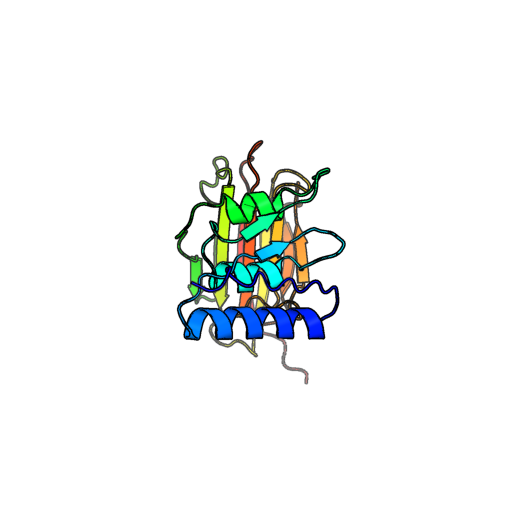6.901 -10.500 1.00 94.38 87 VAL A C 1
ATOM 661 O O . VAL A 1 87 ? -3.786 -7.222 -11.060 1.00 94.38 87 VAL A O 1
ATOM 664 N N . GLN A 1 88 ? -1.973 -5.902 -10.932 1.00 95.06 88 GLN A N 1
ATOM 665 C CA . GLN A 1 88 ? -2.269 -5.087 -12.109 1.00 95.06 88 GLN A CA 1
ATOM 666 C C . GLN A 1 88 ? -1.099 -5.131 -13.093 1.00 95.06 88 GLN A C 1
ATOM 668 O O . GLN A 1 88 ? -0.013 -4.631 -12.810 1.00 95.06 88 GLN A O 1
ATOM 673 N N . ASN A 1 89 ? -1.347 -5.718 -14.265 1.00 94.06 89 ASN A N 1
ATOM 674 C CA . ASN A 1 89 ? -0.367 -5.893 -15.340 1.00 94.06 89 ASN A CA 1
ATOM 675 C C . ASN A 1 89 ? -0.752 -5.024 -16.552 1.00 94.06 89 ASN A C 1
ATOM 677 O O . ASN A 1 89 ? -1.133 -5.545 -17.597 1.00 94.06 89 ASN A O 1
ATOM 681 N N . ASN A 1 90 ? -0.721 -3.700 -16.380 1.00 91.56 90 ASN A N 1
ATOM 682 C CA . ASN A 1 90 ? -1.192 -2.706 -17.356 1.00 91.56 90 ASN A CA 1
ATOM 683 C C . ASN A 1 90 ? -0.145 -1.591 -17.561 1.00 91.56 90 ASN A C 1
ATOM 685 O O . ASN A 1 90 ? 0.960 -1.648 -17.034 1.00 91.56 90 ASN A O 1
ATOM 689 N N . SER A 1 91 ? -0.460 -0.558 -18.345 1.00 93.44 91 SER A N 1
ATOM 690 C CA . SER A 1 91 ? 0.341 0.680 -18.413 1.00 93.44 91 SER A CA 1
ATOM 691 C C . SER A 1 91 ? -0.237 1.816 -17.562 1.00 93.44 91 SER A C 1
ATOM 693 O O . SER A 1 91 ? 0.425 2.832 -17.358 1.00 93.44 91 SER A O 1
ATOM 695 N N . SER A 1 92 ? -1.462 1.663 -17.062 1.00 95.88 92 SER A N 1
ATOM 696 C CA . SER A 1 92 ? -2.105 2.566 -16.111 1.00 95.88 92 SER A CA 1
ATOM 697 C C . SER A 1 92 ? -3.349 1.918 -15.523 1.00 95.88 92 SER A C 1
ATOM 699 O O . SER A 1 92 ? -4.031 1.190 -16.243 1.00 95.88 92 SER A O 1
ATOM 701 N N . ASP A 1 93 ? -3.685 2.236 -14.277 1.00 97.31 93 ASP A N 1
ATOM 702 C CA . ASP A 1 93 ? -4.930 1.795 -13.644 1.00 97.31 93 ASP A CA 1
ATOM 703 C C . ASP A 1 93 ? -5.251 2.638 -12.394 1.00 97.31 93 ASP A C 1
ATOM 705 O O . ASP A 1 93 ? -4.582 3.634 -12.091 1.00 97.31 93 ASP A O 1
ATOM 709 N N . VAL A 1 94 ? -6.285 2.233 -11.661 1.00 97.69 94 VAL A N 1
ATOM 710 C CA . VAL A 1 94 ? -6.674 2.772 -10.357 1.00 97.69 94 VAL A CA 1
ATOM 711 C C . VAL A 1 94 ? -6.420 1.731 -9.273 1.00 97.69 94 VAL A C 1
ATOM 713 O O . VAL A 1 94 ? -6.684 0.547 -9.457 1.00 97.69 94 VAL A O 1
ATOM 716 N N . ILE A 1 95 ? -5.945 2.183 -8.115 1.00 97.19 95 ILE A N 1
ATOM 717 C CA . ILE A 1 95 ? -5.808 1.364 -6.910 1.00 97.19 95 ILE A CA 1
ATOM 718 C C . ILE A 1 95 ? -6.559 2.045 -5.780 1.00 97.19 95 ILE A C 1
ATOM 720 O O . ILE A 1 95 ? -6.409 3.249 -5.570 1.00 97.19 95 ILE A O 1
ATOM 724 N N . THR A 1 96 ? -7.344 1.272 -5.041 1.00 98.25 96 THR A N 1
ATOM 725 C CA . THR A 1 96 ? -8.116 1.760 -3.901 1.00 98.25 96 THR A CA 1
ATOM 726 C C . THR A 1 96 ? -7.912 0.881 -2.684 1.00 98.25 96 THR A C 1
ATOM 728 O O . THR A 1 96 ? -7.700 -0.323 -2.827 1.00 98.25 96 THR A O 1
ATOM 731 N N . SER A 1 97 ? -8.046 1.466 -1.495 1.00 97.25 97 SER A N 1
ATOM 732 C CA . SER A 1 97 ? -8.239 0.688 -0.275 1.00 97.25 97 SER A CA 1
ATOM 733 C C . SER A 1 97 ? -9.515 -0.149 -0.365 1.00 97.25 97 SER A C 1
ATOM 735 O O . SER A 1 97 ? -10.454 0.182 -1.096 1.00 97.25 97 SER A O 1
ATOM 737 N N . GLN A 1 98 ? -9.561 -1.232 0.410 1.00 94.94 98 GLN A N 1
ATOM 738 C CA . GLN A 1 98 ? -10.767 -2.039 0.561 1.00 94.94 98 GLN A CA 1
ATOM 739 C C . GLN A 1 98 ? -11.948 -1.144 0.975 1.00 94.94 98 GLN A C 1
ATOM 741 O O . GLN A 1 98 ? -11.793 -0.298 1.850 1.00 94.94 98 GLN A O 1
ATOM 746 N N . ASN A 1 99 ? -13.109 -1.355 0.350 1.00 96.19 99 ASN A N 1
ATOM 747 C CA . ASN A 1 99 ? -14.370 -0.620 0.545 1.00 96.19 99 ASN A CA 1
ATOM 748 C C . ASN A 1 99 ? -14.421 0.840 0.068 1.00 96.19 99 ASN A C 1
ATOM 750 O O . ASN A 1 99 ? -15.504 1.412 0.119 1.00 96.19 99 ASN A O 1
ATOM 754 N N . TYR A 1 100 ? -13.335 1.432 -0.441 1.00 97.44 100 TYR A N 1
ATOM 755 C CA . TYR A 1 100 ? -13.371 2.808 -0.956 1.00 97.44 100 TYR A CA 1
ATOM 756 C C . TYR A 1 100 ? -14.560 3.018 -1.930 1.00 97.44 100 TYR A C 1
ATOM 758 O O . TYR A 1 100 ? -14.736 2.199 -2.840 1.00 97.44 100 TYR A O 1
ATOM 766 N N . PRO A 1 101 ? -15.354 4.104 -1.806 1.00 97.94 101 PRO A N 1
ATOM 767 C CA . PRO A 1 101 ? -15.110 5.297 -0.986 1.00 97.94 101 PRO A CA 1
ATOM 768 C C . PRO A 1 101 ? -15.578 5.195 0.474 1.00 97.94 101 PRO A C 1
ATOM 770 O O . PRO A 1 101 ? -15.419 6.160 1.219 1.00 97.94 101 PRO A O 1
ATOM 773 N N . ASP A 1 102 ? -16.155 4.066 0.885 1.00 98.50 102 ASP A N 1
ATOM 774 C CA . ASP A 1 102 ? -16.495 3.819 2.283 1.00 98.50 102 ASP A CA 1
ATOM 775 C C . ASP A 1 102 ? -15.242 3.496 3.103 1.00 98.50 102 ASP A C 1
ATOM 777 O O . ASP A 1 102 ? -14.142 3.287 2.580 1.00 98.50 102 ASP A O 1
ATOM 781 N N . ASN A 1 103 ? -15.416 3.437 4.422 1.00 98.31 103 ASN A N 1
ATOM 782 C CA . ASN A 1 103 ? -14.305 3.181 5.314 1.00 98.31 103 ASN A CA 1
ATOM 783 C C . ASN A 1 103 ? -13.669 1.799 5.101 1.00 98.31 103 ASN A C 1
ATOM 785 O O . ASN A 1 103 ? -14.362 0.775 5.007 1.00 98.31 103 ASN A O 1
ATOM 789 N N . TYR A 1 104 ? -12.335 1.755 5.118 1.00 96.25 104 TYR A N 1
ATOM 790 C CA . TYR A 1 104 ? -11.610 0.485 5.125 1.00 96.25 104 TYR A CA 1
ATOM 791 C C . TYR A 1 104 ? -11.893 -0.313 6.410 1.00 96.25 104 TYR A C 1
ATOM 793 O O . TYR A 1 104 ? -12.296 0.258 7.424 1.00 96.25 104 TYR A O 1
ATOM 801 N N . PRO A 1 105 ? -11.722 -1.645 6.389 1.00 92.69 105 PRO A N 1
ATOM 802 C CA . PRO A 1 105 ? -11.904 -2.471 7.576 1.00 92.69 105 PRO A CA 1
ATOM 803 C C . PRO A 1 105 ? -10.703 -2.396 8.534 1.00 92.69 105 PRO A C 1
ATOM 805 O O . PRO A 1 105 ? -9.558 -2.230 8.110 1.00 92.69 105 PRO A O 1
ATOM 808 N N . ASN A 1 106 ? -10.975 -2.597 9.825 1.00 86.62 106 ASN A N 1
ATOM 809 C CA . ASN A 1 106 ? -9.963 -2.906 10.841 1.00 86.62 106 ASN A CA 1
ATOM 810 C C . ASN A 1 106 ? -9.314 -4.268 10.570 1.00 86.62 106 ASN A C 1
ATOM 812 O O . ASN A 1 106 ? -9.929 -5.139 9.944 1.00 86.62 106 ASN A O 1
ATOM 816 N N . TYR A 1 107 ? -8.115 -4.473 11.113 1.00 79.56 107 TYR A N 1
ATOM 817 C CA . TYR A 1 107 ? -7.339 -5.704 11.006 1.00 79.56 107 TYR A CA 1
ATOM 818 C C . TYR A 1 107 ? -7.276 -6.194 9.558 1.00 79.56 107 TYR A C 1
ATOM 820 O O . TYR A 1 107 ? -7.641 -7.327 9.222 1.00 79.56 107 TYR A O 1
ATOM 828 N N . TRP A 1 108 ? -6.851 -5.306 8.670 1.00 83.81 108 TRP A N 1
ATOM 829 C CA . TRP A 1 108 ? -6.753 -5.590 7.252 1.00 83.81 108 TRP A CA 1
ATOM 830 C C . TRP A 1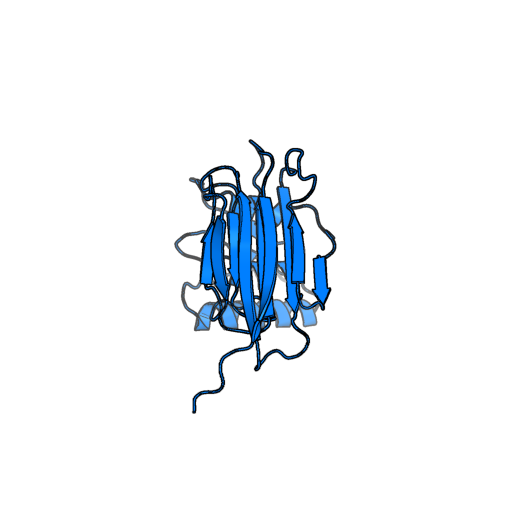 108 ? -5.315 -5.492 6.788 1.00 83.81 108 TRP A C 1
ATOM 832 O O . TRP A 1 108 ? -4.597 -4.556 7.130 1.00 83.81 108 TRP A O 1
ATOM 842 N N . LEU A 1 109 ? -4.914 -6.461 5.972 1.00 83.94 109 LEU A N 1
ATOM 843 C CA . LEU A 1 109 ? -3.659 -6.435 5.246 1.00 83.94 109 LEU A CA 1
ATOM 844 C C . LEU A 1 109 ? -3.986 -6.634 3.773 1.00 83.94 109 LEU A C 1
ATOM 846 O O . LEU A 1 109 ? -4.431 -7.707 3.374 1.00 83.94 109 LEU A O 1
ATOM 850 N N . GLN A 1 110 ? -3.777 -5.592 2.972 1.00 89.44 110 GLN A N 1
ATOM 851 C CA . GLN A 1 110 ? -3.935 -5.662 1.524 1.00 89.44 110 GLN A CA 1
ATOM 852 C C . GLN A 1 110 ? -2.595 -5.423 0.849 1.00 89.44 110 GLN A C 1
ATOM 854 O O . GLN A 1 110 ? -1.916 -4.433 1.121 1.00 89.44 110 GLN A O 1
ATOM 859 N N . GLU A 1 111 ? -2.256 -6.309 -0.077 1.00 89.19 111 GLU A N 1
ATOM 860 C CA . GLU A 1 111 ? -1.076 -6.175 -0.921 1.00 89.19 111 GLU A CA 1
ATOM 861 C C . GLU A 1 111 ? -1.490 -5.874 -2.359 1.00 89.19 111 GLU A C 1
ATOM 863 O O . GLU A 1 111 ? -2.476 -6.428 -2.862 1.00 89.19 111 GLU A O 1
ATOM 868 N N . TYR A 1 112 ? -0.728 -4.995 -3.003 1.00 93.75 112 TYR A N 1
ATOM 869 C CA . TYR A 1 112 ? -0.925 -4.574 -4.385 1.00 93.75 112 TYR A CA 1
ATOM 870 C C . TYR A 1 112 ? 0.388 -4.726 -5.147 1.00 93.75 112 TYR A C 1
ATOM 872 O O . TYR A 1 112 ? 1.413 -4.212 -4.704 1.00 93.75 112 TYR A O 1
ATOM 880 N N . TYR A 1 113 ? 0.346 -5.388 -6.298 1.00 93.75 113 TYR A N 1
ATOM 881 C CA . TYR A 1 113 ? 1.482 -5.587 -7.193 1.00 93.75 113 TYR A CA 1
ATOM 882 C C . TYR A 1 113 ? 1.172 -4.920 -8.526 1.00 93.75 113 TYR A C 1
ATOM 884 O O . TYR A 1 113 ? 0.206 -5.276 -9.203 1.00 93.75 113 TYR A O 1
ATOM 892 N N . ILE A 1 114 ? 1.995 -3.948 -8.894 1.00 95.00 114 ILE A N 1
ATOM 893 C CA . ILE A 1 114 ? 1.878 -3.180 -10.128 1.00 95.00 114 ILE A CA 1
ATOM 894 C C . ILE A 1 114 ? 3.047 -3.561 -11.020 1.00 95.00 114 ILE A C 1
ATOM 896 O O . ILE A 1 114 ? 4.195 -3.335 -10.640 1.00 95.00 114 ILE A O 1
ATOM 900 N N . ASN A 1 115 ? 2.761 -4.069 -12.217 1.00 93.88 115 ASN A N 1
ATOM 901 C CA . ASN A 1 115 ? 3.776 -4.415 -13.203 1.00 93.88 115 ASN A CA 1
ATOM 902 C C . ASN A 1 115 ? 3.461 -3.743 -14.542 1.00 93.88 115 ASN A C 1
ATOM 904 O O . ASN A 1 115 ? 2.419 -3.989 -15.153 1.00 93.88 115 ASN A O 1
ATOM 908 N N . ALA A 1 116 ? 4.384 -2.910 -15.011 1.00 91.94 116 ALA A N 1
ATOM 909 C CA . ALA A 1 116 ? 4.391 -2.422 -16.381 1.00 91.94 116 ALA A CA 1
ATOM 910 C C . ALA A 1 116 ? 4.839 -3.537 -17.350 1.00 91.94 116 ALA A C 1
ATOM 912 O O . ALA A 1 116 ? 5.557 -4.452 -16.939 1.00 91.94 116 ALA A O 1
ATOM 913 N N . PRO A 1 117 ? 4.501 -3.447 -18.653 1.00 83.62 117 PRO A N 1
ATOM 914 C CA . PRO A 1 117 ? 4.854 -4.474 -19.637 1.00 83.62 117 PRO A CA 1
ATOM 915 C C . PRO A 1 117 ? 6.361 -4.753 -19.768 1.00 83.62 117 PRO A C 1
ATOM 917 O O . PRO A 1 117 ? 6.742 -5.883 -20.055 1.00 83.62 117 PRO A O 1
ATOM 920 N N . ASN A 1 118 ? 7.220 -3.748 -19.551 1.00 83.62 118 ASN A N 1
ATOM 921 C CA . ASN A 1 118 ? 8.670 -3.928 -19.473 1.00 83.62 118 ASN A CA 1
ATOM 922 C C . ASN A 1 118 ? 9.222 -3.256 -18.208 1.00 83.62 118 ASN A C 1
ATOM 924 O O . ASN A 1 118 ? 9.164 -2.041 -18.054 1.00 83.62 118 ASN A O 1
ATOM 928 N N . TYR A 1 119 ? 9.784 -4.040 -17.294 1.00 78.94 119 TYR A N 1
ATOM 929 C CA . TYR A 1 119 ? 10.258 -3.540 -16.003 1.00 78.94 119 TYR A CA 1
ATOM 930 C C . TYR A 1 119 ? 11.376 -2.484 -16.121 1.00 78.94 119 TYR A C 1
ATOM 932 O O . TYR A 1 119 ? 11.408 -1.524 -15.348 1.00 78.94 119 TYR A O 1
ATOM 940 N N . ASN A 1 120 ? 12.283 -2.634 -17.093 1.00 84.50 120 ASN A N 1
ATOM 941 C CA . ASN A 1 120 ? 13.478 -1.788 -17.210 1.00 84.50 120 ASN A CA 1
ATOM 942 C C . ASN A 1 120 ? 13.253 -0.489 -17.988 1.00 84.50 120 ASN A C 1
ATOM 944 O O . ASN A 1 120 ? 14.029 0.455 -17.827 1.00 84.50 120 ASN A O 1
ATOM 948 N N . ASP A 1 121 ? 12.190 -0.412 -18.780 1.00 90.75 121 ASP A N 1
ATOM 949 C CA . ASP A 1 121 ? 11.961 0.723 -19.678 1.00 90.75 121 ASP A CA 1
ATOM 950 C C . ASP A 1 121 ? 11.022 1.767 -19.072 1.00 90.75 121 ASP A C 1
ATOM 952 O O . ASP A 1 121 ? 10.802 2.816 -19.671 1.00 90.75 121 ASP A O 1
ATOM 956 N N . TYR A 1 122 ? 10.461 1.500 -17.891 1.00 93.38 122 TYR A N 1
ATOM 957 C CA . TYR A 1 122 ? 9.409 2.319 -17.302 1.00 93.38 122 TYR A CA 1
ATOM 958 C C . TYR A 1 122 ? 9.701 2.710 -15.852 1.00 93.38 122 TYR A C 1
ATOM 960 O O . TYR A 1 122 ? 10.480 2.082 -15.138 1.00 93.38 122 TYR A O 1
ATOM 968 N N . THR A 1 123 ? 9.029 3.776 -15.440 1.00 93.56 123 THR A N 1
ATOM 969 C CA . THR A 1 123 ? 8.919 4.298 -14.079 1.00 93.56 123 THR A CA 1
ATOM 970 C C . THR A 1 123 ? 7.438 4.280 -13.714 1.00 93.56 123 THR A C 1
ATOM 972 O O . THR A 1 123 ? 6.616 4.770 -14.492 1.00 93.56 123 THR A O 1
ATOM 975 N N . ILE A 1 124 ? 7.073 3.754 -12.546 1.00 95.12 124 ILE A N 1
ATOM 976 C CA . ILE A 1 124 ? 5.696 3.852 -12.048 1.00 95.12 124 ILE A CA 1
ATOM 977 C C . ILE A 1 124 ? 5.500 5.203 -11.353 1.00 95.12 124 ILE A C 1
ATOM 979 O O . ILE A 1 124 ? 6.257 5.570 -10.457 1.00 95.12 124 ILE A O 1
ATOM 983 N N . VAL A 1 125 ? 4.465 5.947 -11.738 1.00 96.81 125 VAL A N 1
ATOM 984 C CA . VAL A 1 125 ? 4.049 7.186 -11.064 1.00 96.81 125 VAL A CA 1
ATOM 985 C C . VAL A 1 125 ? 2.659 6.982 -10.480 1.00 96.81 125 VAL A C 1
ATOM 987 O O . VAL A 1 125 ? 1.692 6.849 -11.230 1.00 96.81 125 VAL A O 1
ATOM 990 N N . LEU A 1 126 ? 2.555 6.974 -9.150 1.00 97.38 126 LEU A N 1
ATOM 991 C CA .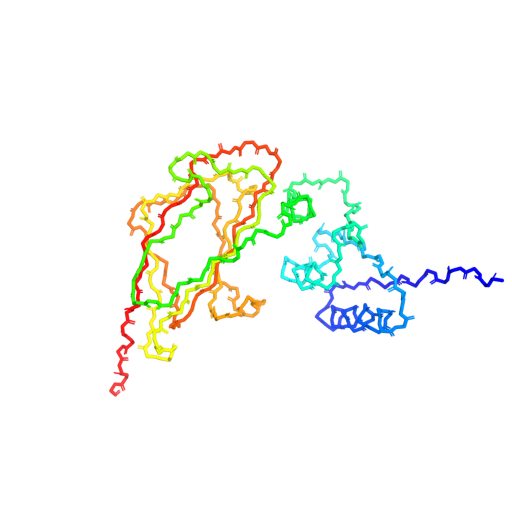 LEU A 1 126 ? 1.278 7.022 -8.439 1.00 97.38 126 LEU A CA 1
ATOM 992 C C . LEU A 1 126 ? 0.871 8.487 -8.268 1.00 97.38 126 LEU A C 1
ATOM 994 O O . LEU A 1 126 ? 1.680 9.309 -7.852 1.00 97.38 126 LEU A O 1
ATOM 998 N N . THR A 1 127 ? -0.380 8.818 -8.557 1.00 98.38 127 THR A N 1
ATOM 999 C CA . THR A 1 127 ? -0.973 10.134 -8.305 1.00 98.38 127 THR A CA 1
ATOM 1000 C C . THR A 1 127 ? -2.099 9.974 -7.296 1.00 98.38 127 THR A C 1
ATOM 1002 O O . THR A 1 127 ? -3.079 9.268 -7.561 1.00 98.38 127 THR A O 1
ATOM 1005 N N . VAL A 1 128 ? -1.956 10.633 -6.146 1.00 98.44 128 VAL A N 1
ATOM 1006 C CA . VAL A 1 128 ? -2.966 10.664 -5.083 1.00 98.44 128 VAL A CA 1
ATOM 1007 C C . VAL A 1 128 ? -4.236 11.302 -5.637 1.00 98.44 128 VAL A C 1
ATOM 1009 O O . VAL A 1 128 ? -4.226 12.464 -6.038 1.00 98.44 128 VAL A O 1
ATOM 1012 N N . SER A 1 129 ? -5.333 10.549 -5.673 1.00 98.38 129 SER A N 1
ATOM 1013 C CA . SER A 1 129 ? -6.671 11.138 -5.829 1.00 98.38 129 SER A CA 1
ATOM 1014 C C . SER A 1 129 ? -7.231 11.499 -4.461 1.00 98.38 129 SER A C 1
ATOM 1016 O O . SER A 1 129 ? -7.739 12.596 -4.273 1.00 98.38 129 SER A O 1
ATOM 1018 N N . GLU A 1 130 ? -7.079 10.579 -3.512 1.00 98.25 130 GLU A N 1
ATOM 1019 C CA . GLU A 1 130 ? -7.490 10.733 -2.126 1.00 98.25 130 GLU A CA 1
ATOM 1020 C C . GLU A 1 130 ? -6.614 9.851 -1.239 1.00 98.25 130 GLU A C 1
ATOM 1022 O O . GLU A 1 130 ? -6.215 8.757 -1.648 1.00 98.25 130 GLU A O 1
ATOM 1027 N N . PHE A 1 131 ? -6.300 10.334 -0.042 1.00 98.50 131 PHE A N 1
ATOM 1028 C CA . PHE A 1 131 ? -5.601 9.565 0.975 1.00 98.50 131 PHE A CA 1
ATOM 1029 C C . PHE A 1 131 ? -5.952 10.132 2.346 1.00 98.50 131 PHE A C 1
ATOM 1031 O O . PHE A 1 131 ? -5.602 11.272 2.650 1.00 98.50 131 PHE A O 1
ATOM 1038 N N . ASN A 1 132 ? -6.642 9.336 3.148 1.00 98.38 132 ASN A N 1
ATOM 1039 C CA . ASN A 1 132 ? -7.080 9.655 4.492 1.00 98.38 132 ASN A CA 1
ATOM 1040 C C . ASN A 1 132 ? -7.162 8.354 5.302 1.00 98.38 132 ASN A C 1
ATOM 1042 O O . ASN A 1 132 ? -8.018 7.497 5.082 1.00 98.38 132 ASN A O 1
ATOM 1046 N N . THR A 1 133 ? -6.214 8.194 6.211 1.00 96.75 133 THR A N 1
ATOM 1047 C CA . THR A 1 133 ? -5.986 6.999 7.031 1.00 96.75 133 THR A CA 1
ATOM 1048 C C . THR A 1 133 ? -5.748 7.420 8.477 1.00 96.75 133 THR A C 1
ATOM 1050 O O . THR A 1 133 ? -5.437 8.588 8.720 1.00 96.75 133 THR A O 1
ATOM 1053 N N . GLU A 1 134 ? -5.877 6.513 9.447 1.00 92.81 134 GLU A N 1
ATOM 1054 C CA . GLU A 1 134 ? -5.528 6.855 10.822 1.00 92.81 134 GLU A CA 1
ATOM 1055 C C . GLU A 1 134 ? -4.027 7.167 10.917 1.00 92.81 134 GLU A C 1
ATOM 1057 O O . GLU A 1 134 ? -3.168 6.367 10.542 1.00 92.81 134 GLU A O 1
ATOM 1062 N N . TYR A 1 135 ? -3.695 8.371 11.382 1.00 84.44 135 TYR A N 1
ATOM 1063 C CA . TYR A 1 135 ? -2.313 8.835 11.437 1.00 84.44 135 TYR A CA 1
ATOM 1064 C C . TYR A 1 135 ? -1.466 7.947 12.357 1.00 84.44 135 TYR A C 1
ATOM 1066 O O . TYR A 1 135 ? -1.841 7.701 13.499 1.00 84.44 135 TYR A O 1
ATOM 1074 N N . LEU A 1 136 ? -0.316 7.491 11.849 1.00 77.81 136 LEU A N 1
ATOM 1075 C CA . LEU A 1 136 ? 0.644 6.561 12.471 1.00 77.81 136 LEU A CA 1
ATOM 1076 C C . LEU A 1 136 ? 0.148 5.135 12.747 1.00 77.81 136 LEU A C 1
ATOM 1078 O O . LEU A 1 136 ? 0.980 4.243 12.897 1.00 77.81 136 LEU A O 1
ATOM 1082 N N . ASN A 1 137 ? -1.160 4.912 12.788 1.00 75.88 137 ASN A N 1
ATOM 1083 C CA . ASN A 1 137 ? -1.751 3.636 13.175 1.00 75.88 137 ASN A CA 1
ATOM 1084 C C . ASN A 1 137 ? -2.110 2.747 11.980 1.00 75.88 137 ASN A C 1
ATOM 1086 O O . ASN A 1 137 ? -1.926 1.530 12.064 1.00 75.88 137 ASN A O 1
ATOM 1090 N N . ASP A 1 138 ? -2.552 3.362 10.879 1.00 85.00 138 ASP A N 1
ATOM 1091 C CA . ASP A 1 138 ? -2.872 2.690 9.624 1.00 85.00 138 ASP A CA 1
ATOM 1092 C C . ASP A 1 138 ? -1.907 3.145 8.540 1.00 85.00 138 ASP A C 1
ATOM 1094 O O . ASP A 1 138 ? -1.783 4.332 8.222 1.00 85.00 138 ASP A O 1
ATOM 1098 N N . VAL A 1 139 ? -1.176 2.188 7.980 1.00 83.75 139 VAL A N 1
ATOM 1099 C CA . VAL A 1 139 ? 0.081 2.488 7.303 1.00 83.75 139 VAL A CA 1
ATOM 1100 C C . VAL A 1 139 ? 0.106 1.877 5.911 1.00 83.75 139 VAL A C 1
ATOM 1102 O O . VAL A 1 139 ? -0.089 0.673 5.733 1.00 83.75 139 VAL A O 1
ATOM 1105 N N . LEU A 1 140 ? 0.378 2.719 4.910 1.00 90.56 140 LEU A N 1
ATOM 1106 C CA . LEU A 1 140 ? 0.691 2.305 3.548 1.00 90.56 140 LEU A CA 1
ATOM 1107 C C . LEU A 1 140 ? 2.206 2.314 3.338 1.00 90.56 140 LEU A C 1
ATOM 1109 O O . LEU A 1 140 ? 2.840 3.370 3.316 1.00 90.56 140 LEU A O 1
ATOM 1113 N N . PHE A 1 141 ? 2.759 1.135 3.095 1.00 85.44 141 PHE A N 1
ATOM 1114 C CA . PHE A 1 141 ? 4.137 0.926 2.678 1.00 85.44 141 PHE A CA 1
ATOM 1115 C C . PHE A 1 141 ? 4.215 0.878 1.152 1.00 85.44 141 PHE A C 1
ATOM 1117 O O . PHE A 1 141 ? 3.396 0.219 0.504 1.00 85.44 141 PHE A O 1
ATOM 1124 N N . VAL A 1 142 ? 5.217 1.544 0.581 1.00 89.06 142 VAL A N 1
ATOM 1125 C CA . VAL A 1 142 ? 5.497 1.555 -0.859 1.00 89.06 142 VAL A CA 1
ATOM 1126 C C . VAL A 1 142 ? 6.926 1.075 -1.102 1.00 89.06 142 VAL A C 1
ATOM 1128 O O . VAL A 1 142 ? 7.889 1.682 -0.623 1.00 89.06 142 VAL A O 1
ATOM 1131 N N . TYR A 1 143 ? 7.047 0.002 -1.883 1.00 86.56 143 TYR A N 1
ATOM 1132 C CA . TYR A 1 143 ? 8.295 -0.675 -2.231 1.00 86.56 143 TYR A CA 1
ATOM 1133 C C . TYR A 1 143 ? 8.660 -0.433 -3.703 1.00 86.56 143 TYR A C 1
ATOM 1135 O O . TYR A 1 143 ? 7.790 -0.371 -4.579 1.00 86.56 143 TYR A O 1
ATOM 1143 N N . GLN A 1 144 ? 9.957 -0.316 -3.986 1.00 83.12 144 GLN A N 1
ATOM 1144 C CA . GLN A 1 144 ? 10.518 -0.058 -5.315 1.00 83.12 144 GLN A CA 1
ATOM 1145 C C . GLN A 1 144 ? 10.907 -1.341 -6.060 1.00 83.12 144 GLN A C 1
ATOM 1147 O O . GLN A 1 144 ? 12.031 -1.487 -6.520 1.00 83.12 144 GLN A O 1
ATOM 1152 N N . GLY A 1 145 ? 9.965 -2.260 -6.239 1.00 81.38 145 GLY A N 1
ATOM 1153 C CA . GLY A 1 145 ? 10.240 -3.501 -6.952 1.00 81.38 145 GLY A CA 1
ATOM 1154 C C . GLY A 1 145 ? 9.003 -4.359 -7.155 1.00 81.38 145 GLY A C 1
ATOM 1155 O O . GLY A 1 145 ? 7.913 -4.014 -6.697 1.00 81.38 145 GLY A O 1
ATOM 1156 N N . ALA A 1 146 ? 9.198 -5.479 -7.853 1.00 79.62 146 ALA A N 1
ATOM 1157 C CA . ALA A 1 146 ? 8.184 -6.519 -8.052 1.00 79.62 146 ALA A CA 1
ATOM 1158 C C . ALA A 1 146 ? 8.040 -7.453 -6.835 1.00 79.62 146 ALA A C 1
ATOM 1160 O O . ALA A 1 146 ? 7.118 -8.263 -6.775 1.00 79.62 146 ALA A O 1
ATOM 1161 N N . VAL A 1 147 ? 8.973 -7.362 -5.886 1.00 73.25 147 VAL A N 1
ATOM 1162 C CA . VAL A 1 147 ? 8.987 -8.123 -4.638 1.00 73.25 147 VAL A CA 1
ATOM 1163 C C . VAL A 1 147 ? 9.082 -7.124 -3.491 1.00 73.25 147 VAL A C 1
ATOM 1165 O O . VAL A 1 147 ? 9.745 -6.094 -3.608 1.00 73.25 147 VAL A O 1
ATOM 1168 N N . MET A 1 148 ? 8.399 -7.415 -2.387 1.00 69.56 148 MET A N 1
ATOM 1169 C CA . MET A 1 148 ? 8.566 -6.647 -1.158 1.00 69.56 148 MET A CA 1
ATOM 1170 C C . MET A 1 148 ? 9.876 -7.072 -0.492 1.00 69.56 148 MET A C 1
ATOM 1172 O O . MET A 1 148 ? 9.928 -8.138 0.114 1.00 69.56 148 MET A O 1
ATOM 1176 N N . ASP A 1 149 ? 10.912 -6.248 -0.624 1.00 63.81 149 ASP A N 1
ATOM 1177 C CA . ASP A 1 149 ? 12.229 -6.450 -0.010 1.00 63.81 149 ASP A CA 1
ATOM 1178 C C . ASP A 1 149 ? 12.589 -5.248 0.886 1.00 63.81 149 ASP A C 1
ATOM 1180 O O . ASP A 1 149 ? 12.250 -4.102 0.581 1.00 63.81 149 ASP A O 1
ATOM 1184 N N . ASP A 1 150 ? 13.278 -5.523 1.995 1.00 48.81 150 ASP A N 1
ATOM 1185 C CA . ASP A 1 150 ? 13.810 -4.554 2.960 1.00 48.81 150 ASP A CA 1
ATOM 1186 C C . ASP A 1 150 ? 14.774 -3.556 2.306 1.00 48.81 150 ASP A C 1
ATOM 1188 O O . ASP A 1 150 ? 14.807 -2.382 2.679 1.00 48.81 150 ASP A O 1
ATOM 1192 N N . PHE A 1 151 ? 15.538 -3.996 1.302 1.00 51.56 151 PHE A N 1
ATOM 1193 C CA . PHE A 1 151 ? 16.460 -3.129 0.560 1.00 51.56 151 PHE A CA 1
ATOM 1194 C C . PHE A 1 151 ? 15.757 -2.241 -0.481 1.00 51.56 151 PHE A C 1
ATOM 1196 O O . PHE A 1 151 ? 16.335 -1.249 -0.925 1.00 51.56 151 PHE A O 1
ATOM 1203 N N . ASP A 1 152 ? 14.501 -2.560 -0.814 1.00 59.69 152 ASP A N 1
ATOM 1204 C CA . ASP A 1 152 ? 13.643 -1.838 -1.760 1.00 59.69 152 ASP A CA 1
ATOM 1205 C C . ASP A 1 152 ? 12.497 -1.086 -1.062 1.00 59.69 152 ASP A C 1
ATOM 1207 O O . ASP A 1 152 ? 11.517 -0.669 -1.686 1.00 59.69 152 ASP A O 1
ATOM 1211 N N . TYR A 1 153 ? 12.599 -0.863 0.246 1.00 59.84 153 TYR A N 1
ATOM 1212 C CA . TYR A 1 153 ? 11.681 0.013 0.961 1.00 59.84 153 TYR A CA 1
ATOM 1213 C C . TYR A 1 153 ? 11.898 1.473 0.547 1.00 59.84 153 TYR A C 1
ATOM 1215 O O . TYR A 1 153 ? 13.012 1.996 0.623 1.00 59.84 153 TYR A O 1
ATOM 1223 N N . LYS A 1 154 ? 10.825 2.156 0.127 1.00 67.94 154 LYS A N 1
ATOM 1224 C CA . LYS A 1 154 ? 10.933 3.535 -0.358 1.00 67.94 154 LYS A CA 1
ATOM 1225 C C . LYS A 1 154 ? 10.204 4.547 0.512 1.00 67.94 154 LYS A C 1
ATOM 1227 O O . LYS A 1 154 ? 10.793 5.553 0.908 1.00 67.94 154 LYS A O 1
ATOM 1232 N N . HIS A 1 155 ? 8.920 4.321 0.769 1.00 74.44 155 HIS A N 1
ATOM 1233 C CA . HIS A 1 155 ? 8.077 5.304 1.442 1.00 74.44 155 HIS A CA 1
ATOM 1234 C C . HIS A 1 155 ? 7.068 4.647 2.380 1.00 74.44 155 HIS A C 1
ATOM 1236 O O . HIS A 1 155 ? 6.580 3.550 2.112 1.00 74.44 155 HIS A O 1
ATOM 1242 N N . THR A 1 156 ? 6.718 5.382 3.435 1.00 81.25 156 THR A N 1
ATOM 1243 C CA . THR A 1 156 ? 5.617 5.070 4.344 1.00 81.25 156 THR A CA 1
ATOM 1244 C C . THR A 1 156 ? 4.695 6.273 4.452 1.00 81.25 156 THR A C 1
ATOM 1246 O O . THR A 1 156 ? 5.166 7.401 4.609 1.00 81.25 156 THR A O 1
ATOM 1249 N N . TYR A 1 157 ? 3.389 6.025 4.381 1.00 88.38 157 TYR A N 1
ATOM 1250 C CA . TYR A 1 157 ? 2.351 7.043 4.483 1.00 88.38 157 TYR A CA 1
ATOM 1251 C C . TYR A 1 157 ? 1.273 6.631 5.488 1.00 88.38 157 TYR A C 1
ATOM 1253 O O . TYR A 1 157 ? 0.878 5.470 5.542 1.00 88.38 157 TYR A O 1
ATOM 1261 N N . SER A 1 158 ? 0.791 7.605 6.255 1.00 89.88 158 SER A N 1
ATOM 1262 C CA . SER A 1 158 ? -0.378 7.521 7.141 1.00 89.88 158 SER A CA 1
ATOM 1263 C C . SER A 1 158 ? -0.978 8.925 7.298 1.00 89.88 158 SER A C 1
ATOM 1265 O O . SER A 1 158 ? -0.359 9.910 6.881 1.00 89.88 158 SER A O 1
ATOM 1267 N N . GLY A 1 159 ? -2.173 9.047 7.873 1.00 93.94 159 GLY A N 1
ATOM 1268 C CA . GLY A 1 159 ? -2.879 10.327 7.940 1.00 93.94 159 GLY A CA 1
ATOM 1269 C C . GLY A 1 159 ? -3.406 10.738 6.567 1.00 93.94 159 GLY A C 1
ATOM 1270 O O . GLY A 1 159 ? -4.002 9.927 5.856 1.00 93.94 159 GLY A O 1
ATOM 1271 N N . THR A 1 160 ? -3.168 11.991 6.179 1.00 97.88 160 THR A N 1
ATOM 1272 C CA . THR A 1 160 ? -3.657 12.566 4.918 1.00 97.88 160 THR A CA 1
ATOM 1273 C C . THR A 1 160 ? -2.533 12.890 3.937 1.00 97.88 160 THR A C 1
ATOM 1275 O O . THR A 1 160 ? -1.504 13.431 4.345 1.00 97.88 160 THR A O 1
ATOM 1278 N N . LEU A 1 161 ? -2.759 12.665 2.638 1.00 97.69 161 LEU A N 1
ATOM 1279 C CA . LEU A 1 161 ? -1.915 13.202 1.557 1.00 97.69 161 LEU A CA 1
ATOM 1280 C C . LEU A 1 161 ? -2.709 14.165 0.677 1.00 97.69 161 LEU A C 1
ATOM 1282 O O . LEU A 1 161 ? -3.926 14.052 0.543 1.00 97.69 161 LEU A O 1
ATOM 1286 N N . ASN A 1 162 ? -2.001 15.093 0.036 1.00 97.75 162 ASN A N 1
ATOM 1287 C CA . ASN A 1 162 ? -2.632 16.085 -0.827 1.00 97.75 162 ASN A CA 1
ATOM 1288 C C . ASN A 1 162 ? -3.060 15.458 -2.167 1.00 97.75 162 ASN A C 1
ATOM 1290 O O . ASN A 1 162 ? -2.235 14.805 -2.817 1.00 97.75 162 ASN A O 1
ATOM 1294 N N . PRO A 1 163 ? -4.296 15.698 -2.645 1.00 97.75 163 PRO A N 1
ATOM 1295 C CA . PRO A 1 163 ? -4.686 15.347 -4.006 1.00 97.75 163 PRO A CA 1
ATOM 1296 C C . PRO A 1 163 ? -3.723 15.941 -5.043 1.00 97.75 163 PRO A C 1
ATOM 1298 O O . PRO A 1 163 ? -3.304 17.093 -4.944 1.00 97.75 163 PRO A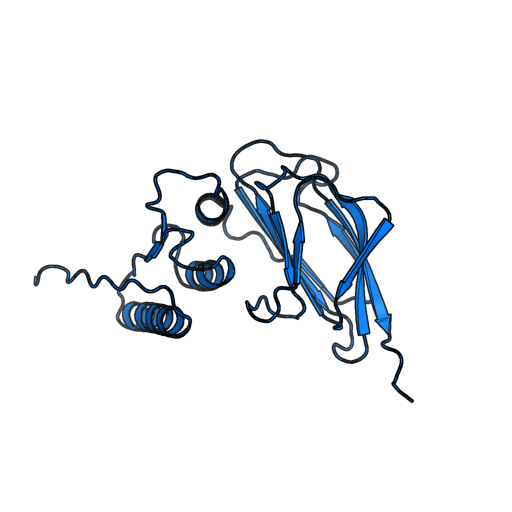 O 1
ATOM 1301 N N . GLY A 1 164 ? -3.354 15.141 -6.040 1.00 97.75 164 GLY A N 1
ATOM 1302 C CA . GLY A 1 164 ? -2.376 15.497 -7.070 1.00 97.75 164 GLY A CA 1
ATOM 1303 C C . GLY A 1 164 ? -0.915 15.261 -6.679 1.00 97.75 164 GLY A C 1
ATOM 1304 O O . GLY A 1 164 ? -0.052 15.310 -7.557 1.00 97.75 164 GLY A O 1
ATOM 1305 N N . GLN A 1 165 ? -0.615 14.948 -5.413 1.00 97.81 165 GLN A N 1
ATOM 1306 C CA . GLN A 1 165 ? 0.730 14.538 -5.013 1.00 97.81 165 GLN A CA 1
ATOM 1307 C C . GLN A 1 165 ? 1.164 13.297 -5.806 1.00 97.81 165 GLN A C 1
ATOM 1309 O O . GLN A 1 165 ? 0.415 12.322 -5.924 1.00 97.81 165 GLN A O 1
ATOM 1314 N N . GLN A 1 166 ? 2.388 13.339 -6.334 1.00 97.00 166 GLN A N 1
ATOM 1315 C CA . GLN A 1 166 ? 2.978 12.242 -7.094 1.00 97.00 166 GLN A CA 1
ATOM 1316 C C . GLN A 1 166 ? 3.994 11.470 -6.257 1.00 97.00 166 GLN A C 1
ATOM 1318 O O . GLN A 1 166 ? 4.834 12.057 -5.574 1.00 97.00 166 GLN A O 1
ATOM 1323 N N . ILE A 1 167 ? 3.930 10.145 -6.347 1.00 94.69 167 ILE A N 1
ATOM 1324 C CA . ILE A 1 167 ? 4.894 9.217 -5.763 1.00 94.69 167 ILE A CA 1
ATOM 1325 C C . ILE A 1 167 ? 5.530 8.463 -6.928 1.00 94.69 167 ILE A C 1
ATOM 1327 O O . ILE A 1 167 ? 4.897 7.623 -7.569 1.00 94.69 167 ILE A O 1
ATOM 1331 N N . THR A 1 168 ? 6.782 8.798 -7.224 1.00 94.19 168 THR A N 1
ATOM 1332 C CA . THR A 1 168 ? 7.524 8.227 -8.352 1.00 94.19 168 THR A CA 1
ATOM 1333 C C . THR A 1 168 ? 8.360 7.055 -7.877 1.00 94.19 168 THR A C 1
ATOM 1335 O O . THR A 1 168 ? 9.208 7.212 -7.003 1.00 94.19 168 THR A O 1
ATOM 1338 N N . ILE A 1 169 ? 8.179 5.888 -8.478 1.00 91.69 169 ILE A N 1
ATOM 1339 C CA . ILE A 1 169 ? 8.912 4.656 -8.194 1.00 91.69 169 ILE A CA 1
ATOM 1340 C C . ILE A 1 169 ? 9.786 4.379 -9.411 1.00 91.69 169 ILE A C 1
ATOM 1342 O O . ILE A 1 169 ? 9.263 4.308 -10.521 1.00 91.69 169 ILE A O 1
ATOM 1346 N N . PRO A 1 170 ? 11.116 4.280 -9.246 1.00 88.44 170 PRO A N 1
ATOM 1347 C CA . PRO A 1 170 ? 12.019 4.465 -10.363 1.00 88.44 170 PRO A CA 1
ATOM 1348 C C . PRO A 1 170 ? 11.931 3.330 -11.373 1.00 88.44 170 PRO A C 1
ATOM 1350 O O . PRO A 1 170 ? 12.424 3.540 -12.466 1.00 88.44 170 PRO A O 1
ATOM 1353 N N . PHE A 1 171 ? 11.329 2.183 -11.046 1.00 87.81 171 PHE A N 1
ATOM 1354 C CA . PHE A 1 171 ? 11.213 0.981 -11.877 1.00 87.81 171 PHE A CA 1
ATOM 1355 C C . PHE A 1 171 ? 9.804 0.754 -12.415 1.00 87.81 171 PHE A C 1
ATOM 1357 O O . PHE A 1 171 ? 8.841 1.314 -11.897 1.00 87.81 171 PHE A O 1
ATOM 1364 N N . GLY A 1 172 ? 9.694 -0.107 -13.431 1.00 92.62 172 GLY A N 1
ATOM 1365 C CA . GLY A 1 172 ? 8.436 -0.541 -14.033 1.00 92.62 172 GLY A CA 1
ATOM 1366 C C . GLY A 1 172 ? 7.679 -1.568 -13.192 1.00 92.62 172 GLY A C 1
ATOM 1367 O O . GLY A 1 172 ? 6.736 -2.167 -13.694 1.00 92.62 172 GLY A O 1
ATOM 1368 N N . ALA A 1 173 ? 8.071 -1.785 -11.935 1.00 91.56 173 ALA A N 1
ATOM 1369 C CA . ALA A 1 173 ? 7.230 -2.457 -10.959 1.00 91.56 173 ALA A CA 1
ATOM 1370 C C . ALA A 1 173 ? 7.242 -1.722 -9.621 1.00 91.56 173 ALA A C 1
ATOM 1372 O O . ALA A 1 173 ? 8.232 -1.093 -9.235 1.00 91.56 173 ALA A O 1
ATOM 1373 N N . ALA A 1 174 ? 6.111 -1.822 -8.938 1.00 91.69 174 ALA A N 1
ATOM 1374 C CA . ALA A 1 174 ? 5.875 -1.261 -7.627 1.00 91.69 174 ALA A CA 1
ATOM 1375 C C . ALA A 1 174 ? 5.037 -2.237 -6.813 1.00 91.69 174 ALA A C 1
ATOM 1377 O O . ALA A 1 174 ? 4.064 -2.796 -7.322 1.00 91.69 174 ALA A O 1
ATOM 1378 N N . THR A 1 175 ? 5.373 -2.379 -5.537 1.00 91.56 175 THR A N 1
ATOM 1379 C CA . THR A 1 175 ? 4.554 -3.157 -4.613 1.00 91.56 175 THR A CA 1
ATOM 1380 C C . THR A 1 175 ? 4.107 -2.265 -3.465 1.00 91.56 175 THR A C 1
ATOM 1382 O O . THR A 1 175 ? 4.870 -1.424 -2.991 1.00 91.56 175 THR A O 1
ATOM 1385 N N . LEU A 1 176 ? 2.859 -2.410 -3.033 1.00 92.25 176 LEU A N 1
ATOM 1386 C CA . LEU A 1 176 ? 2.282 -1.642 -1.938 1.00 92.25 176 LEU A CA 1
ATOM 1387 C C . LEU A 1 176 ? 1.682 -2.589 -0.907 1.00 92.25 176 LEU A C 1
ATOM 1389 O O . LEU A 1 176 ? 1.108 -3.618 -1.265 1.00 92.25 176 LEU A O 1
ATOM 1393 N N . ARG A 1 177 ? 1.768 -2.215 0.366 1.00 88.12 177 ARG A N 1
ATOM 1394 C CA . ARG A 1 177 ? 1.134 -2.943 1.467 1.00 88.12 177 ARG A CA 1
ATOM 1395 C C . ARG A 1 177 ? 0.403 -1.962 2.363 1.00 88.12 177 ARG A C 1
ATOM 1397 O O . ARG A 1 177 ? 1.029 -1.057 2.899 1.00 88.12 177 ARG A O 1
ATOM 1404 N N . PHE A 1 178 ? -0.898 -2.152 2.536 1.00 90.56 178 PHE A N 1
ATOM 1405 C CA . PHE A 1 178 ? -1.698 -1.387 3.486 1.00 90.56 178 PHE A CA 1
ATOM 1406 C C . PHE A 1 178 ? -2.040 -2.254 4.692 1.00 90.56 178 PHE A C 1
ATOM 1408 O O . PHE A 1 178 ? -2.514 -3.375 4.506 1.00 90.56 178 PHE A O 1
ATOM 1415 N N . VAL A 1 179 ? -1.781 -1.746 5.895 1.00 82.38 179 VAL A N 1
ATOM 1416 C CA . VAL A 1 179 ? -2.017 -2.444 7.165 1.00 82.38 179 VAL A CA 1
ATOM 1417 C C . VAL A 1 179 ? -2.864 -1.557 8.068 1.00 82.38 179 VAL A C 1
ATOM 1419 O O . VAL A 1 179 ? -2.508 -0.393 8.246 1.00 82.38 179 VAL A O 1
ATOM 1422 N N . THR A 1 180 ? -3.943 -2.107 8.634 1.00 84.25 180 THR A N 1
ATOM 1423 C CA . THR A 1 180 ? -4.841 -1.377 9.543 1.00 84.25 180 THR A CA 1
ATOM 1424 C C . THR A 1 180 ? -4.921 -1.999 10.929 1.00 84.25 180 THR A C 1
ATOM 1426 O O . THR A 1 180 ? -4.824 -3.222 11.085 1.00 84.25 180 THR A O 1
ATOM 1429 N N . ASN A 1 181 ? -5.103 -1.157 11.942 1.00 76.81 181 ASN A N 1
ATOM 1430 C CA . ASN A 1 181 ? -5.213 -1.558 13.336 1.00 76.81 181 ASN A CA 1
ATOM 1431 C C . ASN A 1 181 ? -6.649 -2.006 13.697 1.00 76.81 181 ASN A C 1
ATOM 1433 O O . ASN A 1 181 ? -7.429 -2.457 12.864 1.00 76.81 181 ASN A O 1
ATOM 1437 N N . GLU A 1 182 ? -6.980 -1.946 14.983 1.00 80.19 182 GLU A N 1
ATOM 1438 C CA . GLU A 1 182 ? -8.221 -2.454 15.556 1.00 80.19 182 GLU A CA 1
ATOM 1439 C C . GLU A 1 182 ? -9.381 -1.471 15.657 1.00 80.19 182 GLU A C 1
ATOM 1441 O O . GLU A 1 182 ? -10.504 -1.892 15.954 1.00 80.19 182 GLU A O 1
ATOM 1446 N N . GLN A 1 183 ? -9.126 -0.182 15.467 1.00 81.81 183 GLN A N 1
ATOM 1447 C CA . GLN A 1 183 ? -10.062 0.889 15.784 1.00 81.81 183 GLN A CA 1
ATOM 1448 C C . GLN A 1 183 ? -9.870 2.056 14.827 1.00 81.81 183 GLN A C 1
ATOM 1450 O O . GLN A 1 183 ? -8.786 2.271 14.337 1.00 81.81 183 GLN A O 1
ATOM 1455 N N . THR A 1 184 ? -10.904 2.880 14.663 1.00 90.88 184 THR A N 1
ATOM 1456 C CA . THR A 1 184 ? -10.827 4.125 13.882 1.00 90.88 184 THR A CA 1
ATOM 1457 C C . THR A 1 184 ? -10.446 3.902 12.421 1.00 90.88 184 THR A C 1
ATOM 1459 O O . THR A 1 184 ? -9.288 3.884 12.039 1.00 90.88 184 THR A O 1
ATOM 1462 N N . THR A 1 185 ? -11.453 3.848 11.560 1.00 95.44 185 THR A N 1
ATOM 1463 C CA . THR A 1 185 ? -11.229 3.765 10.118 1.00 95.44 185 THR A CA 1
ATOM 1464 C C . THR A 1 185 ? -11.701 5.030 9.426 1.00 95.44 185 THR A C 1
ATOM 1466 O O . THR A 1 185 ? -12.567 5.759 9.918 1.00 95.44 185 THR A O 1
ATOM 1469 N N . TYR A 1 186 ? -11.134 5.275 8.255 1.00 98.31 186 TYR A N 1
ATOM 1470 C CA . TYR A 1 186 ? -11.466 6.387 7.373 1.00 98.31 186 TYR A CA 1
ATOM 1471 C C . TYR A 1 186 ? -11.730 5.841 5.970 1.00 98.31 186 TYR A C 1
ATOM 1473 O O . TYR A 1 186 ? -11.566 4.648 5.724 1.00 98.31 186 TYR A O 1
ATOM 1481 N N . ASN A 1 187 ? -12.102 6.701 5.031 1.00 97.88 187 ASN A N 1
ATOM 1482 C CA . ASN A 1 187 ? -12.364 6.320 3.643 1.00 97.88 187 ASN A CA 1
ATOM 1483 C C . ASN A 1 187 ? -11.133 5.777 2.893 1.00 97.88 187 ASN A C 1
ATOM 1485 O O . ASN A 1 187 ? -11.275 5.184 1.828 1.00 97.88 187 ASN A O 1
ATOM 1489 N N . GLY A 1 188 ? -9.925 5.906 3.446 1.00 98.31 188 GLY A N 1
ATOM 1490 C CA . GLY A 1 188 ? -8.735 5.233 2.939 1.00 98.31 188 GLY A CA 1
ATOM 1491 C C . GLY A 1 188 ? -8.097 5.970 1.787 1.00 98.31 188 GLY A C 1
ATOM 1492 O O . GLY A 1 188 ? -7.789 7.153 1.898 1.00 98.31 188 GLY A O 1
ATOM 1493 N N . PHE A 1 189 ? -7.817 5.270 0.695 1.00 98.56 189 PHE A N 1
ATOM 1494 C CA . PHE A 1 189 ? -7.088 5.866 -0.412 1.00 98.56 189 PHE A CA 1
ATOM 1495 C C . PHE A 1 189 ? -7.616 5.463 -1.773 1.00 98.56 189 PHE A C 1
ATOM 1497 O O . PHE A 1 189 ? -8.136 4.368 -1.988 1.00 98.56 189 PHE A O 1
ATOM 1504 N N . ARG A 1 190 ? -7.351 6.358 -2.721 1.00 98.56 190 ARG A N 1
ATOM 1505 C CA . ARG A 1 190 ? -7.449 6.128 -4.151 1.00 98.56 190 ARG A CA 1
ATOM 1506 C C . ARG A 1 190 ? -6.236 6.739 -4.835 1.00 98.56 190 ARG A C 1
ATOM 1508 O O . ARG A 1 190 ? -6.024 7.952 -4.790 1.00 98.56 190 ARG A O 1
ATOM 1515 N N . PHE A 1 191 ? -5.488 5.909 -5.543 1.00 98.19 191 PHE A N 1
ATOM 1516 C CA . PHE A 1 191 ? -4.428 6.324 -6.450 1.00 98.19 191 PHE A CA 1
ATOM 1517 C C . PHE A 1 191 ? -4.845 6.049 -7.888 1.00 98.19 191 PHE A C 1
ATOM 1519 O O . PHE A 1 191 ? -5.474 5.037 -8.185 1.00 98.19 191 PHE A O 1
ATOM 1526 N N . THR A 1 192 ? -4.433 6.922 -8.797 1.00 98.19 192 THR A N 1
ATOM 1527 C CA . THR A 1 192 ? -4.236 6.516 -10.194 1.00 98.19 192 THR A CA 1
ATOM 1528 C C . THR A 1 192 ? -2.758 6.231 -10.380 1.00 98.19 192 THR A C 1
ATOM 1530 O O . THR A 1 192 ? -1.935 6.908 -9.767 1.00 98.19 192 THR A O 1
ATOM 1533 N N . TRP A 1 193 ? -2.394 5.260 -11.205 1.00 97.25 193 TRP A N 1
ATOM 1534 C CA . TRP A 1 193 ? -0.995 5.036 -11.543 1.00 97.25 193 TRP A CA 1
ATOM 1535 C C . TRP A 1 193 ? -0.787 4.959 -13.044 1.00 97.25 193 TRP A C 1
ATOM 1537 O O . TRP A 1 193 ? -1.702 4.618 -13.796 1.00 97.25 193 TRP A O 1
ATOM 1547 N N . LYS A 1 194 ? 0.427 5.300 -13.479 1.00 97.06 194 LYS A N 1
ATOM 1548 C CA . LYS A 1 194 ? 0.863 5.191 -14.873 1.00 97.06 194 LYS A CA 1
ATOM 1549 C C . LYS A 1 194 ? 2.300 4.695 -14.953 1.00 97.06 194 LYS A C 1
ATOM 1551 O O . LYS A 1 194 ? 3.144 5.112 -14.163 1.00 97.06 194 LYS A O 1
ATOM 1556 N N . ALA A 1 195 ? 2.571 3.851 -15.939 1.00 96.19 195 ALA A N 1
ATOM 1557 C CA . ALA A 1 195 ? 3.905 3.519 -16.400 1.00 96.19 195 ALA A CA 1
ATOM 1558 C C . ALA A 1 195 ? 4.375 4.610 -17.369 1.00 96.19 195 ALA A C 1
ATOM 1560 O O . ALA A 1 195 ? 3.808 4.800 -18.445 1.00 96.19 195 ALA A O 1
ATOM 1561 N N . VAL A 1 196 ? 5.417 5.336 -16.984 1.00 95.38 196 VAL A N 1
ATOM 1562 C CA . VAL A 1 196 ? 6.027 6.398 -17.788 1.00 95.38 196 VAL A CA 1
ATOM 1563 C C . VAL A 1 196 ? 7.339 5.870 -18.365 1.00 95.38 196 VAL A C 1
ATOM 1565 O O . VAL A 1 196 ? 8.163 5.397 -17.580 1.00 95.38 196 VAL A O 1
ATOM 1568 N N . PRO A 1 197 ? 7.563 5.922 -19.693 1.00 93.38 197 PRO A N 1
ATOM 1569 C CA . PRO A 1 197 ? 8.833 5.513 -20.279 1.00 93.38 197 PRO A CA 1
ATOM 1570 C C . PRO A 1 197 ? 10.004 6.267 -19.646 1.00 93.38 197 PRO A C 1
ATOM 1572 O O . PRO A 1 197 ? 9.966 7.492 -19.504 1.00 93.38 197 PRO A O 1
ATOM 1575 N N . ARG A 1 198 ? 11.059 5.545 -19.276 1.00 88.12 198 ARG A N 1
ATOM 1576 C CA . ARG A 1 198 ? 12.329 6.144 -18.881 1.00 88.12 198 ARG A CA 1
ATOM 1577 C C . ARG A 1 198 ? 12.979 6.707 -20.134 1.00 88.12 198 ARG A C 1
ATOM 1579 O O . ARG A 1 198 ? 13.191 5.987 -21.106 1.00 88.12 198 ARG A O 1
ATOM 1586 N N . SER A 1 199 ? 13.318 7.989 -20.112 1.00 75.94 199 SER A N 1
ATOM 1587 C CA . SER A 1 199 ? 14.124 8.586 -21.172 1.00 75.94 199 SER A CA 1
ATOM 1588 C C . SER A 1 199 ? 15.422 7.788 -21.306 1.00 75.94 199 SER A C 1
ATOM 1590 O O . SER A 1 199 ? 16.173 7.664 -20.335 1.00 75.94 199 SER A O 1
ATOM 1592 N N . SER A 1 200 ? 15.693 7.239 -22.489 1.00 57.69 200 SER A N 1
ATOM 1593 C CA . SER A 1 200 ? 17.001 6.674 -22.808 1.00 57.69 200 SER A CA 1
ATOM 1594 C C . SER A 1 200 ? 18.044 7.767 -22.588 1.00 57.69 200 SER A C 1
ATOM 1596 O O . SER A 1 200 ? 17.947 8.831 -23.203 1.00 57.69 200 SER A O 1
ATOM 1598 N N . LYS A 1 201 ? 19.008 7.536 -21.687 1.00 49.31 201 LYS A N 1
ATOM 1599 C CA . LYS A 1 201 ? 20.204 8.380 -21.624 1.00 49.31 201 LYS A CA 1
ATOM 1600 C C . LYS A 1 201 ? 20.832 8.345 -23.021 1.00 49.31 201 LYS A C 1
ATOM 1602 O O . LYS A 1 201 ? 21.200 7.264 -23.476 1.00 49.31 201 LYS A O 1
ATOM 1607 N N . GLN A 1 202 ? 20.838 9.492 -23.701 1.00 35.12 202 GLN A N 1
ATOM 1608 C CA . GLN A 1 202 ? 21.725 9.730 -24.840 1.00 35.12 202 GLN A CA 1
ATOM 1609 C C . GLN A 1 202 ? 23.177 9.661 -24.376 1.00 35.12 202 GLN A C 1
ATOM 1611 O O . GLN A 1 202 ? 23.434 10.049 -23.210 1.00 35.12 202 GLN A O 1
#

Sequence (202 aa):
MDPETVNMQSTTTVNGYNNLLNSINQLRSQGFIPLVIACYPTGLTDVQMGHIMQTLTQSNVFSTCPSDPISWLAARIKAKNNVPTVVQNNSSDVITSQNYPDNYPNYWLQEYYINAPNYNDYTIVLTVSEFNTEYLNDVLFVYQGAVMDDFDYKHTYSGTLNPGQQITIPFGAATLRFVTNEQTTYNGFRFTWKAVPRSSKQ

pLDDT: mean 76.79, std 17.91, range [35.12, 98.56]

InterPro domains:
  IPR000859 CUB domain [PF00431] (90-192)
  IPR000859 CUB domain [PS01180] (83-196)
  IPR000859 CUB domain [SM00042] (83-196)
  IPR000859 CUB domain [cd00041] (86-195)
  IPR035914 Spermadhesin, CUB domain superfamily [G3DSA:2.60.120.290] (82-197)
  IPR035914 Spermadhesin, CUB domain superfamily [SSF49854] (89-196)

Secondary structure (DSSP, 8-state):
------------SHHHHHHHHHHHHHHHHTT----EEE-SSSS--HHHHHHHHHHS-GGGEEE--SS---HHHHHHHHSPTTPPPEEE-SSEEEEE-TTTTSPPPSS-EEEEEEE-SSTTTEEEEEEEEEEE--TTTSEEEEESSSS--GGGEEEEE-SB--TT-EEEESSSEEEEEEE--SS----EEEEEEEEEEPPP--

Foldseek 3Di:
DPPDDDDDDFDQDPVSLVVVVVVCVVCVVVVDQAAAEAEPPRGDDLVSVVVVCVSHQLVRYYYDDPDDPDQRNVLQSQADPPPDAAEAAEQKDKDFAPPPQDWHDASHKYKYKAAYPDWAFWKKKKFWQWAAWAAPAKKKWKFQDRDDDPVRTDDIDHGTDDGRDIDIRGTRMMMMIITHGHDDTHSGTMIIMGIDTDPDDD

Radius of gyration: 18.83 Å; chains: 1; bounding box: 40×54×53 Å